Protein AF-0000000077149290 (afdb_homodimer)

Sequence (302 aa):
MENINIRPIKETDIPVIAEFEKEICIISFGDTAVTDLDVHQKKLLKSHKKNPEGMFVLTVHEKVAGWLWMDEKINFLTNEKYINFRSFYIEKNFQGSELSVKLMEFAMEFCKSVQANMVVGKVYIDNISMRALYKKFGFKPTHLTMEYKFDMENINIRPIKETDIPVIAEFEKEICIISFGDTAVTDLDVHQKKLLKSHKKNPEGMFVLTVHEKVAGWLWMDEKINFLTNEKYINFRSFYIEKNFQGSELSVKLMEFAMEFCKSVQANMVVGKVYIDNISMRALYKKFGFKPTHLTMEYKFD

pLDDT: mean 95.41, std 6.35, range [52.38, 98.94]

Organism: Ruminiclostridium cellulolyticum (strain ATCC 35319 / DSM 5812 / JCM 6584 / H10) (NCBI:txid394503)

InterPro domains:
  IPR000182 GNAT domain [PF00583] (41-139)
  IPR000182 GNAT domain [PS51186] (4-151)
  IPR016181 Acyl-CoA N-acyltransferase [SSF55729] (1-149)

Solvent-accessible surface area (backbone atoms only — not comparable to full-atom values): 16462 Å² total; per-residue (Å²): 126,85,55,66,48,76,42,71,64,50,80,87,47,38,70,64,48,20,53,49,51,30,50,53,29,36,71,58,48,49,92,74,33,68,70,58,53,67,61,42,36,52,52,49,51,53,40,53,73,74,59,42,89,36,33,34,30,31,23,50,75,85,34,83,42,30,40,39,33,39,42,82,43,64,40,86,86,80,66,44,38,30,31,39,50,75,46,76,48,58,39,77,94,49,53,95,42,72,53,60,56,52,53,48,52,50,52,53,51,52,41,54,73,72,60,34,46,30,39,40,34,71,43,34,67,82,42,56,68,61,53,49,52,40,45,74,73,61,33,41,78,48,31,32,34,34,37,34,74,56,132,126,85,54,66,48,77,44,72,63,52,79,87,46,38,70,64,47,19,54,51,51,29,52,51,29,37,72,57,47,49,92,73,32,68,68,58,52,67,59,41,36,52,52,50,51,53,40,52,73,74,60,40,89,37,33,34,30,30,22,51,75,85,35,82,42,29,40,36,34,41,44,83,43,66,40,86,87,80,67,45,37,30,33,39,48,74,47,75,48,58,40,75,93,49,52,94,41,72,53,61,56,52,53,50,52,50,50,53,50,52,42,54,74,71,60,35,46,30,38,40,34,70,42,34,65,83,42,55,70,61,53,51,52,39,46,75,74,62,32,40,77,48,32,33,32,34,38,34,74,56,133

Nearest PDB structures (foldseek):
  8a9o-assembly1_A  TM=8.459E-01  e=1.620E-10  Acinetobacter baumannii
  8a9n-assembly1_B  TM=8.331E-01  e=2.227E-10  Acinetobacter baumannii
  8a9o-assembly1_B  TM=8.255E-01  e=5.094E-10  Acinetobacter baumannii
  6bvc-assembly1_A-2  TM=6.890E-01  e=2.043E-08  Serratia marcescens
  4yfj-assembly1_A  TM=6.684E-01  e=1.069E-07  Pseudomonas aeruginosa

Radius of gyration: 21.81 Å; Cα contacts (8 Å, |Δi|>4): 500; chains: 2; bounding box: 44×71×48 Å

Foldseek 3Di:
DWPKDKDFDDLVCLQVVLCQQLVQQCQAPPPVGDNPSVVSSVVVVVCCVPPRLFWMFMDTVNHTFKTWGKDWDADPPVRAIEIEGDDTDGHPVCPPHCVSVVVVVVNVVSCVVVPHPYYDYDDRPPPVSVVVSCVVVPHDDDDDDDDDDDD/DWPKDKDFDDLVCLQVVLCQQLVQQCQAPPPVGDNDSVVSSVVVVVCCVPPRLFWMFMDTVNHTFKTWGKDWDADPPVRAIEIEGDDTDGHPVCPPHCVSVVVVVVNVVSCVVVPHPYYDYDDRPPPVSVVVSCVVVPHDDDDDDDDDDDD

Structure (mmCIF, N/CA/C/O backbone):
data_AF-0000000077149290-model_v1
#
loop_
_entity.id
_entity.type
_entity.pdbx_description
1 polymer 'GCN5-related N-acetyltransferase'
#
loop_
_atom_site.group_PDB
_atom_site.id
_atom_site.type_symbol
_atom_site.label_atom_id
_atom_site.label_alt_id
_atom_site.label_comp_id
_atom_site.label_asym_id
_atom_site.label_entity_id
_atom_site.label_seq_id
_atom_site.pdbx_PDB_ins_code
_atom_site.Cartn_x
_atom_site.Cartn_y
_atom_site.Cartn_z
_atom_site.occupancy
_atom_site.B_iso_or_equiv
_atom_site.auth_seq_id
_atom_site.auth_comp_id
_atom_site.auth_asym_id
_atom_site.auth_atom_id
_atom_site.pdbx_PDB_model_num
ATOM 1 N N . MET A 1 1 ? 5.918 -40.531 -6.871 1 52.38 1 MET A N 1
ATOM 2 C CA . MET A 1 1 ? 6.43 -39.188 -6.633 1 52.38 1 MET A CA 1
ATOM 3 C C . MET A 1 1 ? 5.535 -38.125 -7.297 1 52.38 1 MET A C 1
ATOM 5 O O . MET A 1 1 ? 5.117 -38.312 -8.445 1 52.38 1 MET A O 1
ATOM 9 N N . GLU A 1 2 ? 4.793 -37.312 -6.477 1 69.31 2 GLU A N 1
ATOM 10 C CA . GLU A 1 2 ? 3.801 -36.469 -7.152 1 69.31 2 GLU A CA 1
ATOM 11 C C . GLU A 1 2 ? 4.445 -35.594 -8.227 1 69.31 2 GLU A C 1
ATOM 13 O O . GLU A 1 2 ? 5.598 -35.188 -8.078 1 69.31 2 GLU A O 1
ATOM 18 N N . ASN A 1 3 ? 3.994 -35.781 -9.469 1 89.44 3 ASN A N 1
ATOM 19 C CA . ASN A 1 3 ? 4.477 -35 -10.609 1 89.44 3 ASN A CA 1
ATOM 20 C C . ASN A 1 3 ? 4.203 -33.531 -10.43 1 89.44 3 ASN A C 1
ATOM 22 O O . ASN A 1 3 ? 3.156 -33.031 -10.852 1 89.44 3 ASN A O 1
ATOM 26 N N . ILE A 1 4 ? 5.035 -32.938 -9.586 1 94.44 4 ILE A N 1
ATOM 27 C CA . ILE A 1 4 ? 4.934 -31.516 -9.312 1 94.44 4 ILE A CA 1
ATOM 28 C C . ILE A 1 4 ? 5.875 -30.75 -10.234 1 94.44 4 ILE A C 1
ATOM 30 O O . ILE A 1 4 ? 7.043 -31.125 -10.398 1 94.44 4 ILE A O 1
ATOM 34 N N . ASN A 1 5 ? 5.336 -29.703 -10.938 1 97.12 5 ASN A N 1
ATOM 35 C CA . ASN A 1 5 ? 6.125 -28.875 -11.844 1 97.12 5 ASN A CA 1
ATOM 36 C C . ASN A 1 5 ? 5.754 -27.391 -11.711 1 97.12 5 ASN A C 1
ATOM 38 O O . ASN A 1 5 ? 4.602 -27.062 -11.43 1 97.12 5 ASN A O 1
ATOM 42 N N . ILE A 1 6 ? 6.73 -26.516 -11.805 1 98.56 6 ILE A N 1
ATOM 43 C CA . ILE A 1 6 ? 6.496 -25.094 -11.922 1 98.56 6 ILE A CA 1
ATOM 44 C C . ILE A 1 6 ? 6.895 -24.609 -13.32 1 98.56 6 ILE A C 1
ATOM 46 O O . ILE A 1 6 ? 8 -24.891 -13.781 1 98.56 6 ILE A O 1
ATOM 50 N N . ARG A 1 7 ? 6.02 -23.906 -13.977 1 98.5 7 ARG A N 1
ATOM 51 C CA . ARG A 1 7 ? 6.266 -23.484 -15.352 1 98.5 7 ARG A CA 1
ATOM 52 C C . ARG A 1 7 ? 5.629 -22.141 -15.633 1 98.5 7 ARG A C 1
ATOM 54 O O . ARG A 1 7 ? 4.73 -21.703 -14.906 1 98.5 7 ARG A O 1
ATOM 61 N N . PRO A 1 8 ? 6.047 -21.438 -16.688 1 98.69 8 PRO A N 1
ATOM 62 C CA . PRO A 1 8 ? 5.355 -20.203 -17.109 1 98.69 8 PRO A CA 1
ATOM 63 C C . PRO A 1 8 ? 3.883 -20.453 -17.438 1 98.69 8 PRO A C 1
ATOM 65 O O . PRO A 1 8 ? 3.516 -21.547 -17.875 1 98.69 8 PRO A O 1
ATOM 68 N N . ILE A 1 9 ? 3.154 -19.484 -17.266 1 98.62 9 ILE A N 1
ATOM 69 C CA . ILE A 1 9 ? 1.724 -19.547 -17.547 1 98.62 9 ILE A CA 1
ATOM 70 C C . ILE A 1 9 ? 1.504 -19.734 -19.047 1 98.62 9 ILE A C 1
ATOM 72 O O . ILE A 1 9 ? 2.334 -19.312 -19.859 1 98.62 9 ILE A O 1
ATOM 76 N N . LYS A 1 10 ? 0.396 -20.344 -19.375 1 97.94 10 LYS A N 1
ATOM 77 C CA . LYS A 1 10 ? -0.185 -20.375 -20.703 1 97.94 10 LYS A CA 1
ATOM 78 C C . LYS A 1 10 ? -1.559 -19.703 -20.719 1 97.94 10 LYS A C 1
ATOM 80 O O . LYS A 1 10 ? -2.236 -19.656 -19.688 1 97.94 10 LYS A O 1
ATOM 85 N N . GLU A 1 11 ? -1.927 -19.25 -21.891 1 97.94 11 GLU A N 1
ATOM 86 C CA . GLU A 1 11 ? -3.236 -18.609 -22 1 97.94 11 GLU A CA 1
ATOM 87 C C . GLU A 1 11 ? -4.348 -19.547 -21.547 1 97.94 11 GLU A C 1
ATOM 89 O O . GLU A 1 11 ? -5.344 -19.109 -20.969 1 97.94 11 GLU A O 1
ATOM 94 N N . THR A 1 12 ? -4.121 -20.812 -21.781 1 98.12 12 THR A N 1
ATOM 95 C CA . THR A 1 12 ? -5.133 -21.812 -21.453 1 98.12 12 THR A CA 1
ATOM 96 C C . THR A 1 12 ? -5.27 -21.953 -19.938 1 98.12 12 THR A C 1
ATOM 98 O O . THR A 1 12 ? -6.234 -22.547 -19.453 1 98.12 12 THR A O 1
ATOM 101 N N . ASP A 1 13 ? -4.367 -21.422 -19.156 1 98.62 13 ASP A N 1
ATOM 102 C CA . ASP A 1 13 ? -4.41 -21.5 -17.703 1 98.62 13 ASP A CA 1
ATOM 103 C C . ASP A 1 13 ? -5.297 -20.391 -17.125 1 98.62 13 ASP A C 1
ATOM 105 O O . ASP A 1 13 ? -5.676 -20.438 -15.961 1 98.62 13 ASP A O 1
ATOM 109 N N . ILE A 1 14 ? -5.645 -19.406 -17.875 1 98.62 14 ILE A N 1
ATOM 110 C CA . ILE A 1 14 ? -6.176 -18.141 -17.422 1 98.62 14 ILE A CA 1
ATOM 111 C C . ILE A 1 14 ? -7.52 -18.344 -16.734 1 98.62 14 ILE A C 1
ATOM 113 O O . ILE A 1 14 ? -7.781 -17.781 -15.664 1 98.62 14 ILE A O 1
ATOM 117 N N . PRO A 1 15 ? -8.383 -19.203 -17.266 1 98.38 15 PRO A N 1
ATOM 118 C CA . PRO A 1 15 ? -9.656 -19.391 -16.562 1 98.38 15 PRO A CA 1
ATOM 119 C C . PRO A 1 15 ? -9.484 -19.922 -15.148 1 98.38 15 PRO A C 1
ATOM 121 O O . PRO A 1 15 ? -10.148 -19.453 -14.219 1 98.38 15 PRO A O 1
ATOM 124 N N . VAL A 1 16 ? -8.617 -20.875 -14.93 1 98.44 16 VAL A N 1
ATOM 125 C CA . VAL A 1 16 ? -8.391 -21.438 -13.602 1 98.44 16 VAL A CA 1
ATOM 126 C C . VAL A 1 16 ? -7.707 -20.406 -12.703 1 98.44 16 VAL A C 1
ATOM 128 O O . VAL A 1 16 ? -8.062 -20.281 -11.531 1 98.44 16 VAL A O 1
ATOM 131 N N . ILE A 1 17 ? -6.797 -19.609 -13.242 1 98.75 17 ILE A N 1
ATOM 132 C CA . ILE A 1 17 ? -6.07 -18.609 -12.461 1 98.75 17 ILE A CA 1
ATOM 133 C C . ILE A 1 17 ? -7.023 -17.484 -12.055 1 98.75 17 ILE A C 1
ATOM 135 O O . ILE A 1 17 ? -6.906 -16.938 -10.961 1 98.75 17 ILE A O 1
ATOM 139 N N . ALA A 1 18 ? -7.949 -17.203 -12.906 1 98.69 18 ALA A N 1
ATOM 140 C CA . ALA A 1 18 ? -8.945 -16.188 -12.57 1 98.69 18 ALA A CA 1
ATOM 141 C C . ALA A 1 18 ? -9.734 -16.594 -11.328 1 98.69 18 ALA A C 1
ATOM 143 O O . ALA A 1 18 ? -10.062 -15.734 -10.492 1 98.69 18 ALA A O 1
ATOM 144 N N . GLU A 1 19 ? -10.008 -17.859 -11.227 1 98.38 19 GLU A N 1
ATOM 145 C CA . GLU A 1 19 ? -10.672 -18.344 -10.023 1 98.38 19 GLU A CA 1
ATOM 146 C C . GLU A 1 19 ? -9.781 -18.172 -8.797 1 98.38 19 GLU A C 1
ATOM 148 O O . GLU A 1 19 ? -10.266 -17.812 -7.719 1 98.38 19 GLU A O 1
ATOM 153 N N . PHE A 1 20 ? -8.508 -18.438 -8.969 1 98.25 20 PHE A N 1
ATOM 154 C CA . PHE A 1 20 ? -7.566 -18.219 -7.871 1 98.25 20 PHE A CA 1
ATOM 155 C C . PHE A 1 20 ? -7.543 -16.75 -7.461 1 98.25 20 PHE A C 1
ATOM 157 O O . PHE A 1 20 ? -7.605 -16.438 -6.273 1 98.25 20 PHE A O 1
ATOM 164 N N . GLU A 1 21 ? -7.484 -15.883 -8.461 1 98.31 21 GLU A N 1
ATOM 165 C CA . GLU A 1 21 ? -7.453 -14.445 -8.188 1 98.31 21 GLU A CA 1
ATOM 166 C C . GLU A 1 21 ? -8.719 -13.992 -7.461 1 98.31 21 GLU A C 1
ATOM 168 O O . GLU A 1 21 ? -8.664 -13.148 -6.566 1 98.31 21 GLU A O 1
ATOM 173 N N . LYS A 1 22 ? -9.797 -14.539 -7.875 1 97.69 22 LYS A N 1
ATOM 174 C CA . LYS A 1 22 ? -11.055 -14.242 -7.188 1 97.69 22 LYS A CA 1
ATOM 175 C C . LYS A 1 22 ? -10.977 -14.633 -5.715 1 97.69 22 LYS A C 1
ATOM 177 O O . LYS A 1 22 ? -11.375 -13.859 -4.84 1 97.69 22 LYS A O 1
ATOM 182 N N . GLU A 1 23 ? -10.461 -15.781 -5.422 1 96.94 23 GLU A N 1
ATOM 183 C CA . GLU A 1 23 ? -10.336 -16.234 -4.043 1 96.94 23 GLU A CA 1
ATOM 184 C C . GLU A 1 23 ? -9.367 -15.359 -3.256 1 96.94 23 GLU A C 1
ATOM 186 O O . GLU A 1 23 ? -9.625 -15.031 -2.098 1 96.94 23 GLU A O 1
ATOM 191 N N . ILE A 1 24 ? -8.242 -15.031 -3.91 1 97.38 24 ILE A N 1
ATOM 192 C CA . ILE A 1 24 ? -7.285 -14.125 -3.279 1 97.38 24 ILE A CA 1
ATOM 193 C C . ILE A 1 24 ? -7.977 -12.812 -2.916 1 97.38 24 ILE A C 1
ATOM 195 O O . ILE A 1 24 ? -7.805 -12.297 -1.81 1 97.38 24 ILE A O 1
ATOM 199 N N . CYS A 1 25 ? -8.773 -12.312 -3.795 1 96.5 25 CYS A N 1
ATOM 200 C CA . CYS A 1 25 ? -9.484 -11.055 -3.588 1 96.5 25 CYS A CA 1
ATOM 201 C C . CYS A 1 25 ? -10.469 -11.172 -2.428 1 96.5 25 CYS A C 1
ATOM 203 O O . CYS A 1 25 ? -10.578 -10.258 -1.605 1 96.5 25 CYS A O 1
ATOM 205 N N . ILE A 1 26 ? -11.133 -12.273 -2.371 1 95.69 26 ILE A N 1
ATOM 206 C CA . ILE A 1 26 ? -12.109 -12.5 -1.304 1 95.69 26 ILE A CA 1
ATOM 207 C C . ILE A 1 26 ? -11.391 -12.531 0.045 1 95.69 26 ILE A C 1
ATOM 209 O O . ILE A 1 26 ? -11.836 -11.914 1.01 1 95.69 26 ILE A O 1
ATOM 213 N N . ILE A 1 27 ? -10.281 -13.219 0.042 1 94.69 27 ILE A N 1
ATOM 214 C CA . ILE A 1 27 ? -9.508 -13.312 1.274 1 94.69 27 ILE A CA 1
ATOM 215 C C . ILE A 1 27 ? -9.016 -11.922 1.682 1 94.69 27 ILE A C 1
ATOM 217 O O . ILE A 1 27 ? -9.086 -11.555 2.855 1 94.69 27 ILE A O 1
ATOM 221 N N . SER A 1 28 ? -8.594 -11.102 0.762 1 94.62 28 SER A N 1
ATOM 222 C CA . SER A 1 28 ? -7.906 -9.844 1.012 1 94.62 28 SER A CA 1
ATOM 223 C C . SER A 1 28 ? -8.898 -8.727 1.329 1 94.62 28 SER A C 1
ATOM 225 O O . SER A 1 28 ? -8.609 -7.844 2.139 1 94.62 28 SER A O 1
ATOM 227 N N . PHE A 1 29 ? -10.164 -8.758 0.744 1 91.69 29 PHE A N 1
ATOM 228 C CA . PHE A 1 29 ? -10.969 -7.539 0.759 1 91.69 29 PHE A CA 1
ATOM 229 C C . PHE A 1 29 ? -12.391 -7.84 1.226 1 91.69 29 PHE A C 1
ATOM 231 O O . PHE A 1 29 ? -13.211 -6.93 1.358 1 91.69 29 PHE A O 1
ATOM 238 N N . GLY A 1 30 ? -12.664 -9.148 1.396 1 91 30 GLY A N 1
ATOM 239 C CA . GLY A 1 30 ? -13.961 -9.531 1.94 1 91 30 GLY A CA 1
ATOM 240 C C . GLY A 1 30 ? -15.125 -9.07 1.091 1 91 30 GLY A C 1
ATOM 241 O O . GLY A 1 30 ? -15.188 -9.367 -0.104 1 91 30 GLY A O 1
ATOM 242 N N . ASP A 1 31 ? -15.977 -8.172 1.647 1 84.69 31 ASP A N 1
ATOM 243 C CA . ASP A 1 31 ? -17.234 -7.781 1.021 1 84.69 31 ASP A CA 1
ATOM 244 C C . ASP A 1 31 ? -17 -6.852 -0.165 1 84.69 31 ASP A C 1
ATOM 246 O O . ASP A 1 31 ? -17.859 -6.707 -1.033 1 84.69 31 ASP A O 1
ATOM 250 N N . THR A 1 32 ? -15.859 -6.242 -0.222 1 85.19 32 THR A N 1
ATOM 251 C CA . THR A 1 32 ? -15.578 -5.305 -1.306 1 85.19 32 THR A CA 1
ATOM 252 C C . THR A 1 32 ? -14.766 -5.98 -2.406 1 85.19 32 THR A C 1
ATOM 254 O O . THR A 1 32 ? -14.289 -5.316 -3.33 1 85.19 32 THR A O 1
ATOM 257 N N . ALA A 1 33 ? -14.625 -7.305 -2.295 1 91.62 33 ALA A N 1
ATOM 258 C CA . ALA A 1 33 ? -13.82 -8.055 -3.256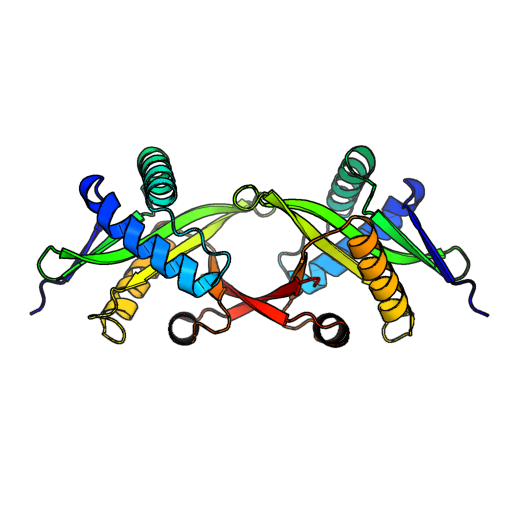 1 91.62 33 ALA A CA 1
ATOM 259 C C . ALA A 1 33 ? -14.445 -8 -4.648 1 91.62 33 ALA A C 1
ATOM 261 O O . ALA A 1 33 ? -15.664 -8.102 -4.797 1 91.62 33 ALA A O 1
ATOM 262 N N . VAL A 1 34 ? -13.57 -7.801 -5.641 1 90.88 34 VAL A N 1
ATOM 263 C CA . VAL A 1 34 ? -13.977 -8.008 -7.027 1 90.88 34 VAL A CA 1
ATOM 264 C C . VAL A 1 34 ? -14.109 -9.5 -7.309 1 90.88 34 VAL A C 1
ATOM 266 O O . VAL A 1 34 ? -13.109 -10.227 -7.328 1 90.88 34 VAL A O 1
ATOM 269 N N . THR A 1 35 ? -15.375 -9.961 -7.574 1 93.69 35 THR A N 1
ATOM 270 C CA . THR A 1 35 ? -15.57 -11.398 -7.734 1 93.69 35 THR A CA 1
ATOM 271 C C . THR A 1 35 ? -15.977 -11.734 -9.164 1 93.69 35 THR A C 1
ATOM 273 O O . THR A 1 35 ? -16.141 -12.906 -9.516 1 93.69 35 THR A O 1
ATOM 276 N N . ASP A 1 36 ? -16.062 -10.68 -9.992 1 95 36 ASP A N 1
ATOM 277 C CA . ASP A 1 36 ? -16.391 -10.891 -11.398 1 95 36 ASP A CA 1
ATOM 278 C C . ASP A 1 36 ? -15.227 -11.547 -12.141 1 95 36 ASP A C 1
ATOM 280 O O . ASP A 1 36 ? -14.18 -10.922 -12.336 1 95 36 ASP A O 1
ATOM 284 N N . LEU A 1 37 ? -15.406 -12.75 -12.633 1 97.12 37 LEU A N 1
ATOM 285 C CA . LEU A 1 37 ? -14.344 -13.516 -13.266 1 97.12 37 LEU A CA 1
ATOM 286 C C . LEU A 1 37 ? -13.883 -12.852 -14.555 1 97.12 37 LEU A C 1
ATOM 288 O O . LEU A 1 37 ? -12.703 -12.93 -14.914 1 97.12 37 LEU A O 1
ATOM 292 N N . ASP A 1 38 ? -14.781 -12.117 -15.234 1 96.69 38 ASP A N 1
ATOM 293 C CA . ASP A 1 38 ? -14.414 -11.438 -16.469 1 96.69 38 ASP A CA 1
ATOM 294 C C . ASP A 1 38 ? -13.375 -10.344 -16.219 1 96.69 38 ASP A C 1
ATOM 296 O O . ASP A 1 38 ? -12.453 -10.156 -17.016 1 96.69 38 ASP A O 1
ATOM 300 N N . VAL A 1 39 ? -13.523 -9.727 -15.133 1 95.38 39 VAL A N 1
ATOM 301 C CA . VAL A 1 39 ? -12.578 -8.68 -14.766 1 95.38 39 VAL A CA 1
ATOM 302 C C . VAL A 1 39 ? -11.195 -9.289 -14.539 1 95.38 39 VAL A C 1
ATOM 304 O O . VAL A 1 39 ? -10.195 -8.781 -15.047 1 95.38 39 VAL A O 1
ATOM 307 N N . HIS A 1 40 ? -11.172 -10.367 -13.828 1 97.62 40 HIS A N 1
ATOM 308 C CA . HIS A 1 40 ? -9.906 -11.023 -13.539 1 97.62 40 HIS A CA 1
ATOM 309 C C . HIS A 1 40 ? -9.281 -11.594 -14.805 1 97.62 40 HIS A C 1
ATOM 311 O O . HIS A 1 40 ? -8.07 -11.477 -15.016 1 97.62 40 HIS A O 1
ATOM 317 N N . GLN A 1 41 ? -10.047 -12.18 -15.617 1 98.38 41 GLN A N 1
ATOM 318 C CA . GLN A 1 41 ? -9.531 -12.766 -16.844 1 98.38 41 GLN A CA 1
ATOM 319 C C . GLN A 1 41 ? -8.938 -11.695 -17.766 1 98.38 41 GLN A C 1
ATOM 321 O O . GLN A 1 41 ? -7.867 -11.883 -18.344 1 98.38 41 GLN A O 1
ATOM 326 N N . LYS A 1 42 ? -9.688 -10.609 -17.922 1 97.56 42 LYS A N 1
ATOM 327 C CA . LYS A 1 42 ? -9.203 -9.516 -18.766 1 97.56 42 LYS A CA 1
ATOM 328 C C . LYS A 1 42 ? -7.879 -8.961 -18.234 1 97.56 42 LYS A C 1
ATOM 330 O O . LYS A 1 42 ? -6.953 -8.711 -19.016 1 97.56 42 LYS A O 1
ATOM 335 N N . LYS A 1 43 ? -7.828 -8.797 -16.953 1 97.31 43 LYS A N 1
ATOM 336 C CA . LYS A 1 43 ? -6.605 -8.305 -16.328 1 97.31 43 LYS A CA 1
ATOM 337 C C . LYS A 1 43 ? -5.445 -9.266 -16.562 1 97.31 43 LYS A C 1
ATOM 339 O O . LYS A 1 43 ? -4.34 -8.844 -16.906 1 97.31 43 LYS A O 1
ATOM 344 N N . LEU A 1 44 ? -5.668 -10.555 -16.344 1 98.56 44 LEU A N 1
ATOM 345 C CA . LEU A 1 44 ? -4.648 -11.586 -16.531 1 98.56 44 LEU A CA 1
ATOM 346 C C . LEU A 1 44 ? -4.191 -11.641 -17.984 1 98.56 44 LEU A C 1
ATOM 348 O O . LEU A 1 44 ? -2.994 -11.75 -18.266 1 98.56 44 LEU A O 1
ATOM 352 N N . LEU A 1 45 ? -5.133 -11.586 -18.859 1 98.25 45 LEU A N 1
ATOM 353 C CA . LEU A 1 45 ? -4.801 -11.633 -20.281 1 98.25 45 LEU A CA 1
ATOM 354 C C . LEU A 1 45 ? -3.941 -10.445 -20.688 1 98.25 45 LEU A C 1
ATOM 356 O O . LEU A 1 45 ? -2.947 -10.602 -21.406 1 98.25 45 LEU A O 1
ATOM 360 N N . LYS A 1 46 ? -4.312 -9.289 -20.266 1 98 46 LYS A N 1
ATOM 361 C CA . LYS A 1 46 ? -3.555 -8.078 -20.562 1 98 46 LYS A CA 1
ATOM 362 C C . LYS A 1 46 ? -2.121 -8.188 -20.047 1 98 46 LYS A C 1
ATOM 364 O O . LYS A 1 46 ? -1.171 -7.895 -20.781 1 98 46 LYS A O 1
ATOM 369 N N . SER A 1 47 ? -1.974 -8.648 -18.844 1 97.94 47 SER A N 1
ATOM 370 C CA . SER A 1 47 ? -0.65 -8.773 -18.234 1 97.94 47 SER A CA 1
ATOM 371 C C . SER A 1 47 ? 0.168 -9.859 -18.922 1 97.94 47 SER A C 1
ATOM 373 O O . SER A 1 47 ? 1.375 -9.711 -19.109 1 97.94 47 SER A O 1
ATOM 375 N N . HIS A 1 48 ? -0.494 -10.977 -19.188 1 98.19 48 HIS A N 1
ATOM 376 C CA . HIS A 1 48 ? 0.18 -12.086 -19.875 1 98.19 48 HIS A CA 1
ATOM 377 C C . HIS A 1 48 ? 0.764 -11.633 -21.203 1 98.19 48 HIS A C 1
ATOM 379 O O . HIS A 1 48 ? 1.853 -12.07 -21.594 1 98.19 48 HIS A O 1
ATOM 385 N N . LYS A 1 49 ? 0.127 -10.758 -21.906 1 97.12 49 LYS A N 1
ATOM 386 C CA . LYS A 1 49 ? 0.567 -10.25 -23.203 1 97.12 49 LYS A CA 1
ATOM 387 C C . LYS A 1 49 ? 1.685 -9.227 -23.047 1 97.12 49 LYS A C 1
ATOM 389 O O . LYS A 1 49 ? 2.629 -9.195 -23.844 1 97.12 49 LYS A O 1
ATOM 394 N N . LYS A 1 50 ? 1.655 -8.484 -22.016 1 96.44 50 LYS A N 1
ATOM 395 C CA . LYS A 1 50 ? 2.561 -7.348 -21.875 1 96.44 50 LYS A CA 1
ATOM 396 C C . LYS A 1 50 ? 3.828 -7.746 -21.125 1 96.44 50 LYS A C 1
ATOM 398 O O . LYS A 1 50 ? 4.934 -7.355 -21.516 1 96.44 50 LYS A O 1
ATOM 403 N N . ASN A 1 51 ? 3.689 -8.484 -20.062 1 95.69 51 ASN A N 1
ATOM 404 C CA . ASN A 1 51 ? 4.797 -8.789 -19.156 1 95.69 51 ASN A CA 1
ATOM 405 C C . ASN A 1 51 ? 4.609 -10.141 -18.484 1 95.69 51 ASN A C 1
ATOM 407 O O . ASN A 1 51 ? 4.359 -10.211 -17.281 1 95.69 51 ASN A O 1
ATOM 411 N N . PRO A 1 52 ? 4.809 -11.211 -19.234 1 96.94 52 PRO A N 1
ATOM 412 C CA . PRO A 1 52 ? 4.535 -12.547 -18.703 1 96.94 52 PRO A CA 1
ATOM 413 C C . PRO A 1 52 ? 5.672 -13.078 -17.844 1 96.94 52 PRO A C 1
ATOM 415 O O . PRO A 1 52 ? 5.516 -14.109 -17.172 1 96.94 52 PRO A O 1
ATOM 418 N N . GLU A 1 53 ? 6.84 -12.469 -17.812 1 96.81 53 GLU A N 1
ATOM 419 C CA . GLU A 1 53 ? 8.078 -13.016 -17.281 1 96.81 53 GLU A CA 1
ATOM 420 C C . GLU A 1 53 ? 7.918 -13.422 -15.812 1 96.81 53 GLU A C 1
ATOM 422 O O . GLU A 1 53 ? 8.562 -14.367 -15.344 1 96.81 53 GLU A O 1
ATOM 427 N N . GLY A 1 54 ? 7.082 -12.883 -15.023 1 98.38 54 GLY A N 1
ATOM 428 C CA . GLY A 1 54 ? 6.922 -13.18 -13.609 1 98.38 54 GLY A CA 1
ATOM 429 C C . GLY A 1 54 ? 5.656 -13.961 -13.297 1 98.38 54 GLY A C 1
ATOM 430 O O . GLY A 1 54 ? 5.238 -14.039 -12.141 1 98.38 54 GLY A O 1
ATOM 431 N N . MET A 1 55 ? 5.086 -14.586 -14.367 1 98.88 55 MET A N 1
ATOM 432 C CA . MET A 1 55 ? 3.83 -15.32 -14.203 1 98.88 55 MET A CA 1
ATOM 433 C C . MET A 1 55 ? 4.051 -16.812 -14.344 1 98.88 55 MET A C 1
ATOM 435 O O . MET A 1 55 ? 4.371 -17.312 -15.43 1 98.88 55 MET A O 1
ATOM 439 N N . PHE A 1 56 ? 3.818 -17.547 -13.195 1 98.94 56 PHE A N 1
ATOM 440 C CA . PHE A 1 56 ? 4.082 -18.984 -13.18 1 98.94 56 PHE A CA 1
ATOM 441 C C . PHE A 1 56 ? 2.92 -19.734 -12.547 1 98.94 56 PHE A C 1
ATOM 443 O O . PHE A 1 56 ? 2.195 -19.188 -11.719 1 98.94 56 PHE A O 1
ATOM 450 N N . VAL A 1 57 ? 2.783 -20.984 -12.945 1 98.81 57 VAL A N 1
ATOM 451 C CA . VAL A 1 57 ? 1.854 -21.875 -12.266 1 98.81 57 VAL A CA 1
ATOM 452 C C . VAL A 1 57 ? 2.609 -23.094 -11.734 1 98.81 57 VAL A C 1
ATOM 454 O O . VAL A 1 57 ? 3.633 -23.484 -12.289 1 98.81 57 VAL A O 1
ATOM 457 N N . LEU A 1 58 ? 2.164 -23.562 -10.617 1 98.56 58 LEU A N 1
ATOM 458 C CA . LEU A 1 58 ? 2.545 -24.875 -10.109 1 98.56 58 LEU A CA 1
ATOM 459 C C . LEU A 1 58 ? 1.495 -25.922 -10.477 1 98.56 58 LEU A C 1
ATOM 461 O O . LEU A 1 58 ? 0.3 -25.719 -10.25 1 98.56 58 LEU A O 1
ATOM 465 N N . THR A 1 59 ? 1.941 -27.062 -11.086 1 97.56 59 THR A N 1
ATOM 466 C CA . THR A 1 59 ? 1.007 -28.109 -11.484 1 97.56 59 THR A CA 1
ATOM 467 C C . THR A 1 59 ? 1.266 -29.391 -10.703 1 97.56 59 THR A C 1
ATOM 469 O O . THR A 1 59 ? 2.408 -29.703 -10.344 1 97.56 59 THR A O 1
ATOM 472 N N . VAL A 1 60 ? 0.192 -30.047 -10.367 1 95.5 60 VAL A N 1
ATOM 473 C CA . VAL A 1 60 ? 0.201 -31.406 -9.812 1 95.5 60 VAL A CA 1
ATOM 474 C C . VAL A 1 60 ? -0.526 -32.344 -10.766 1 95.5 60 VAL A C 1
ATOM 476 O O . VAL A 1 60 ? -1.706 -32.156 -11.07 1 95.5 60 VAL A O 1
ATOM 479 N N . HIS A 1 61 ? 0.172 -33.344 -11.219 1 94 61 HIS A N 1
ATOM 480 C CA . HIS A 1 61 ? -0.381 -34.25 -12.211 1 94 61 HIS A CA 1
ATOM 481 C C . HIS A 1 61 ? -0.984 -33.5 -13.383 1 94 61 HIS A C 1
ATOM 483 O O . HIS A 1 61 ? -2.123 -33.75 -13.781 1 94 61 HIS A O 1
ATOM 489 N N . GLU A 1 62 ? -0.294 -32.406 -13.805 1 94.12 62 GLU A N 1
ATOM 490 C CA . GLU A 1 62 ? -0.559 -31.625 -15.008 1 94.12 62 GLU A CA 1
ATOM 491 C C . GLU A 1 62 ? -1.758 -30.703 -14.805 1 94.12 62 GLU A C 1
ATOM 493 O O . GLU A 1 62 ? -2.193 -30.031 -15.75 1 94.12 62 GLU A O 1
ATOM 498 N N . LYS A 1 63 ? -2.201 -30.688 -13.609 1 95.56 63 LYS A N 1
ATOM 499 C CA . LYS A 1 63 ? -3.287 -29.766 -13.289 1 95.56 63 LYS A CA 1
ATOM 500 C C . LYS A 1 63 ? -2.777 -28.562 -12.5 1 95.56 63 LYS A C 1
ATOM 502 O O . LYS A 1 63 ? -1.979 -28.719 -11.57 1 95.56 63 LYS A O 1
ATOM 507 N N . VAL A 1 64 ? -3.275 -27.438 -12.883 1 97.81 64 VAL A N 1
ATOM 508 C CA . VAL A 1 64 ? -2.857 -26.219 -12.195 1 97.81 64 VAL A CA 1
ATOM 509 C C . VAL A 1 64 ? -3.352 -26.25 -10.75 1 97.81 64 VAL A C 1
ATOM 511 O O . VAL A 1 64 ? -4.547 -26.422 -10.5 1 97.81 64 VAL A O 1
ATOM 514 N N . ALA A 1 65 ? -2.355 -26.094 -9.82 1 97.12 65 ALA A N 1
ATOM 515 C CA . ALA A 1 65 ? -2.682 -26.156 -8.398 1 97.12 65 ALA A CA 1
ATOM 516 C C . ALA A 1 65 ? -2.09 -24.969 -7.645 1 97.12 65 ALA A C 1
ATOM 518 O O . ALA A 1 65 ? -2.344 -24.797 -6.449 1 97.12 65 ALA A O 1
ATOM 519 N N . GLY A 1 66 ? -1.33 -24.141 -8.289 1 98.31 66 GLY A N 1
ATOM 520 C CA . GLY A 1 66 ? -0.724 -22.953 -7.684 1 98.31 66 GLY A CA 1
ATOM 521 C C . GLY A 1 66 ? -0.493 -21.828 -8.672 1 98.31 66 GLY A C 1
ATOM 522 O O . GLY A 1 66 ? -0.458 -22.062 -9.883 1 98.31 66 GLY A O 1
ATOM 523 N N . TRP A 1 67 ? -0.305 -20.688 -8.156 1 98.81 67 TRP A N 1
ATOM 524 C CA . TRP A 1 67 ? -0.237 -19.453 -8.945 1 98.81 67 TRP A CA 1
ATOM 525 C C . TRP A 1 67 ? 0.739 -18.469 -8.32 1 98.81 67 TRP A C 1
ATOM 527 O O . TRP A 1 67 ? 0.735 -18.266 -7.105 1 98.81 67 TRP A O 1
ATOM 537 N N . LEU A 1 68 ? 1.635 -17.922 -9.102 1 98.88 68 LEU A N 1
ATOM 538 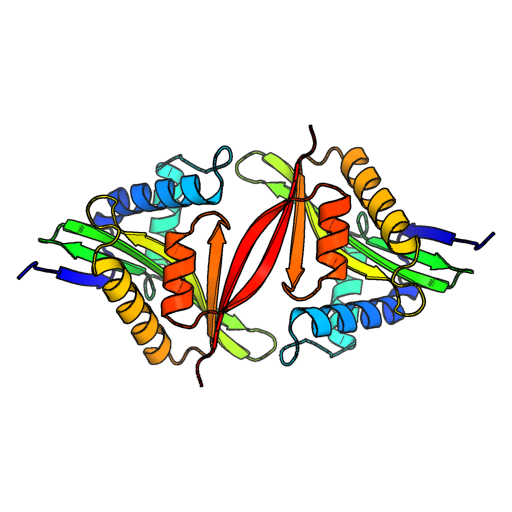C CA . LEU A 1 68 ? 2.646 -16.953 -8.703 1 98.88 68 LEU A CA 1
ATOM 539 C C . LEU A 1 68 ? 2.734 -15.812 -9.719 1 98.88 68 LEU A C 1
ATOM 541 O O . LEU A 1 68 ? 3 -16.047 -10.898 1 98.88 68 LEU A O 1
ATOM 545 N N . TRP A 1 69 ? 2.486 -14.625 -9.266 1 98.94 69 TRP A N 1
ATOM 546 C CA . TRP A 1 69 ? 2.543 -13.438 -10.109 1 98.94 69 TRP A CA 1
ATOM 547 C C . TRP A 1 69 ? 3.457 -12.383 -9.508 1 98.94 69 TRP A C 1
ATOM 549 O O . TRP A 1 69 ? 3.195 -11.875 -8.414 1 98.94 69 TRP A O 1
ATOM 559 N N . MET A 1 70 ? 4.566 -12.047 -10.219 1 98.75 70 MET A N 1
ATOM 560 C CA . MET A 1 70 ? 5.574 -11.086 -9.781 1 98.75 70 MET A CA 1
ATOM 561 C C . MET A 1 70 ? 5.82 -10.031 -10.859 1 98.75 70 MET A C 1
ATOM 563 O O . MET A 1 70 ? 5.848 -10.344 -12.047 1 98.75 70 MET A O 1
ATOM 567 N N . ASP A 1 71 ? 5.977 -8.82 -10.445 1 98 71 ASP A N 1
ATOM 568 C CA . ASP A 1 71 ? 6.324 -7.727 -11.352 1 98 71 ASP A CA 1
ATOM 569 C C . ASP A 1 71 ? 7.699 -7.148 -11.016 1 98 71 ASP A C 1
ATOM 571 O O . ASP A 1 71 ? 7.961 -6.789 -9.867 1 98 71 ASP A O 1
ATOM 575 N N . GLU A 1 72 ? 8.508 -7.105 -12.016 1 97.38 72 GLU A N 1
ATOM 576 C CA . GLU A 1 72 ? 9.789 -6.418 -11.859 1 97.38 72 GLU A CA 1
ATOM 577 C C . GLU A 1 72 ? 9.617 -4.906 -11.969 1 97.38 72 GLU A C 1
ATOM 579 O O . GLU A 1 72 ? 8.992 -4.414 -12.914 1 97.38 72 GLU A O 1
ATOM 584 N N . LYS A 1 73 ? 10.18 -4.262 -11.023 1 97.06 73 LYS A N 1
ATOM 585 C CA . LYS A 1 73 ? 10.094 -2.805 -10.992 1 97.06 73 LYS A CA 1
ATOM 586 C C . LYS A 1 73 ? 11.461 -2.18 -10.719 1 97.06 73 LYS A C 1
ATOM 588 O O . LYS A 1 73 ? 12.391 -2.867 -10.297 1 97.06 73 LYS A O 1
ATOM 593 N N . ILE A 1 74 ? 11.547 -0.914 -11.086 1 95.5 74 ILE A N 1
ATOM 594 C CA . ILE A 1 74 ? 12.734 -0.123 -10.781 1 95.5 74 ILE A CA 1
ATOM 595 C C . ILE A 1 74 ? 12.352 1.073 -9.914 1 95.5 74 ILE A C 1
ATOM 597 O O . ILE A 1 74 ? 11.422 1.816 -10.242 1 95.5 74 ILE A O 1
ATOM 601 N N . ASN A 1 75 ? 13.016 1.16 -8.789 1 90.75 75 ASN A N 1
ATOM 602 C CA . ASN A 1 75 ? 12.828 2.361 -7.98 1 90.75 75 ASN A CA 1
ATOM 603 C C . ASN A 1 75 ? 13.398 3.596 -8.672 1 90.75 75 ASN A C 1
ATOM 605 O O . ASN A 1 75 ? 14.609 3.689 -8.891 1 90.75 75 ASN A O 1
ATOM 609 N N . PHE A 1 76 ? 12.578 4.527 -8.93 1 85.75 76 PHE A N 1
ATOM 610 C CA . PHE A 1 76 ? 12.977 5.652 -9.766 1 85.75 76 PHE A CA 1
ATOM 611 C C . PHE A 1 76 ? 13.969 6.551 -9.023 1 85.75 76 PHE A C 1
ATOM 613 O O . PHE A 1 76 ? 14.719 7.297 -9.648 1 85.75 76 PHE A O 1
ATOM 620 N N . LEU A 1 77 ? 14.039 6.512 -7.715 1 79.38 77 LEU A N 1
ATOM 621 C CA . LEU A 1 77 ? 14.922 7.367 -6.926 1 79.38 77 LEU A CA 1
ATOM 622 C C . LEU A 1 77 ? 16.297 6.723 -6.762 1 79.38 77 LEU A C 1
ATOM 624 O O . LEU A 1 77 ? 17.312 7.395 -6.891 1 79.38 77 LEU A O 1
ATOM 628 N N . THR A 1 78 ? 16.297 5.41 -6.488 1 85.12 78 THR A N 1
ATOM 629 C CA . THR A 1 78 ? 17.562 4.742 -6.172 1 85.12 78 THR A CA 1
ATOM 630 C C . THR A 1 78 ? 18.078 3.971 -7.379 1 85.12 78 THR A C 1
ATOM 632 O O . THR A 1 78 ? 19.234 3.537 -7.395 1 85.12 78 THR A O 1
ATOM 635 N N . ASN A 1 79 ? 17.172 3.781 -8.359 1 91.44 79 ASN A N 1
ATOM 636 C CA . ASN A 1 79 ? 17.469 2.998 -9.555 1 91.44 79 ASN A CA 1
ATOM 637 C C . ASN A 1 79 ? 17.656 1.52 -9.227 1 91.44 79 ASN A C 1
ATOM 639 O O . ASN A 1 79 ? 18.219 0.769 -10.016 1 91.44 79 ASN A O 1
ATOM 643 N N . GLU A 1 80 ? 17.203 1.037 -8.102 1 93.25 80 GLU A N 1
ATOM 644 C CA . GLU A 1 80 ? 17.297 -0.362 -7.695 1 93.25 80 GLU A CA 1
ATOM 645 C C . GLU A 1 80 ? 16.109 -1.166 -8.234 1 93.25 80 GLU A C 1
ATOM 647 O O . GLU A 1 80 ? 14.992 -0.662 -8.297 1 93.25 80 GLU A O 1
ATOM 652 N N . LYS A 1 81 ? 16.438 -2.377 -8.555 1 97.12 81 LYS A N 1
ATOM 653 C CA . LYS A 1 81 ? 15.414 -3.307 -9.008 1 97.12 81 LYS A CA 1
ATOM 654 C C . LYS A 1 81 ? 14.703 -3.967 -7.828 1 97.12 81 LYS A C 1
ATOM 656 O O . LYS A 1 81 ? 15.352 -4.418 -6.883 1 97.1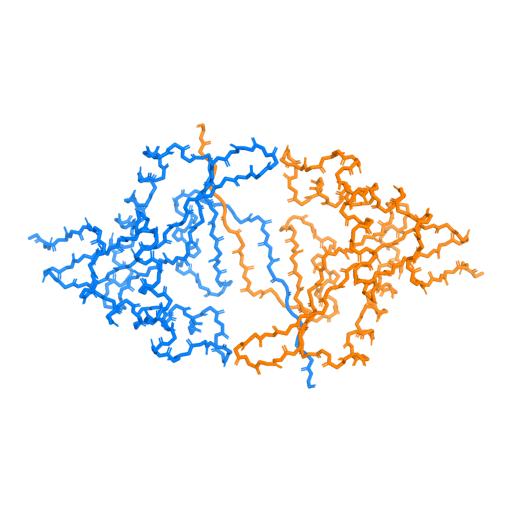2 81 LYS A O 1
ATOM 661 N N . TYR A 1 82 ? 13.398 -3.918 -7.84 1 97.56 82 TYR A N 1
ATOM 662 C CA . TYR A 1 82 ? 12.672 -4.699 -6.844 1 97.56 82 TYR A CA 1
ATOM 663 C C . TYR A 1 82 ? 11.523 -5.469 -7.492 1 97.56 82 TYR A C 1
ATOM 665 O O . TYR A 1 82 ? 11.109 -5.156 -8.609 1 97.56 82 TYR A O 1
ATOM 673 N N . ILE A 1 83 ? 11.156 -6.535 -6.84 1 98.62 83 ILE A N 1
ATOM 674 C CA . ILE A 1 83 ? 10.055 -7.363 -7.32 1 98.62 83 ILE A CA 1
ATOM 675 C C . ILE A 1 83 ? 8.812 -7.113 -6.465 1 98.62 83 ILE A C 1
ATOM 677 O O . ILE A 1 83 ? 8.883 -7.156 -5.234 1 98.62 83 ILE A O 1
ATOM 681 N N . ASN A 1 84 ? 7.773 -6.758 -7.102 1 98.56 84 ASN A N 1
ATOM 682 C CA . ASN A 1 84 ? 6.457 -6.707 -6.473 1 98.56 84 ASN A CA 1
ATOM 683 C C . ASN A 1 84 ? 5.762 -8.062 -6.523 1 98.56 84 ASN A C 1
ATOM 685 O O . ASN A 1 84 ? 5.438 -8.562 -7.602 1 98.56 84 ASN A O 1
ATOM 689 N N . PHE A 1 85 ? 5.586 -8.695 -5.387 1 98.62 85 PHE A N 1
ATOM 690 C CA . PHE A 1 85 ? 4.797 -9.914 -5.273 1 98.62 85 PHE A CA 1
ATOM 691 C C . PHE A 1 85 ? 3.309 -9.609 -5.391 1 98.62 85 PHE A C 1
ATOM 693 O O . PHE A 1 85 ? 2.676 -9.195 -4.414 1 98.62 85 PHE A O 1
ATOM 700 N N . ARG A 1 86 ? 2.725 -9.859 -6.535 1 98.25 86 ARG A N 1
ATOM 701 C CA . ARG A 1 86 ? 1.346 -9.492 -6.832 1 98.25 86 ARG A CA 1
ATOM 702 C C . ARG A 1 86 ? 0.371 -10.547 -6.324 1 98.25 86 ARG A C 1
ATOM 704 O O . ARG A 1 86 ? -0.665 -10.219 -5.746 1 98.25 86 ARG A O 1
ATOM 711 N N . SER A 1 87 ? 0.676 -11.797 -6.594 1 98.56 87 SER A N 1
ATOM 712 C CA . SER A 1 87 ? -0.217 -12.883 -6.199 1 98.56 87 SER A CA 1
ATOM 713 C C . SER A 1 87 ? 0.567 -14.141 -5.84 1 98.56 87 SER A C 1
ATOM 715 O O . SER A 1 87 ? 1.618 -14.406 -6.422 1 98.56 87 SER A O 1
ATOM 717 N N . PHE A 1 88 ? 0.105 -14.883 -4.949 1 98.25 88 PHE A N 1
ATOM 718 C CA . PHE A 1 88 ? 0.583 -16.188 -4.492 1 98.25 88 PHE A CA 1
ATOM 719 C C . PHE A 1 88 ? -0.572 -17.047 -3.986 1 98.25 88 PHE A C 1
ATOM 721 O O . PHE A 1 88 ? -1.298 -16.641 -3.074 1 98.25 88 PHE A O 1
ATOM 728 N N . TYR A 1 89 ? -0.681 -18.156 -4.594 1 97.94 89 TYR A N 1
ATOM 729 C CA . TYR A 1 89 ? -1.853 -18.953 -4.234 1 97.94 89 TYR A CA 1
ATOM 730 C C . TYR A 1 89 ? -1.578 -20.438 -4.414 1 97.94 89 TYR A C 1
ATOM 732 O O . TYR A 1 89 ? -0.936 -20.844 -5.383 1 97.94 89 TYR A O 1
ATOM 740 N N . ILE A 1 90 ? -2.031 -21.234 -3.5 1 97.44 90 ILE A N 1
ATOM 741 C CA . ILE A 1 90 ? -2.098 -22.688 -3.594 1 97.44 90 ILE A CA 1
ATOM 742 C C . ILE A 1 90 ? -3.541 -23.141 -3.418 1 97.44 90 ILE A C 1
ATOM 744 O O . ILE A 1 90 ? -4.234 -22.703 -2.498 1 97.44 90 ILE A O 1
ATOM 748 N N . GLU A 1 91 ? -3.941 -24 -4.242 1 95.06 91 GLU A N 1
ATOM 749 C CA . GLU A 1 91 ? -5.293 -24.531 -4.164 1 95.06 91 GLU A CA 1
ATOM 750 C C . GLU A 1 91 ? -5.551 -25.172 -2.801 1 95.06 91 GLU A C 1
ATOM 752 O O . GLU A 1 91 ? -4.672 -25.828 -2.238 1 95.06 91 GLU A O 1
ATOM 757 N N . LYS A 1 92 ? -6.785 -25.047 -2.336 1 90.75 92 LYS A N 1
ATOM 758 C CA . LYS A 1 92 ? -7.188 -25.406 -0.977 1 90.75 92 LYS A CA 1
ATOM 759 C C . LYS A 1 92 ? -6.812 -26.844 -0.649 1 90.75 92 LYS A C 1
ATOM 761 O O . LYS A 1 92 ? -6.305 -27.125 0.436 1 90.75 92 LYS A O 1
ATOM 766 N N . ASN A 1 93 ? -6.957 -27.734 -1.6 1 86.81 93 ASN A N 1
ATOM 767 C CA . ASN A 1 93 ? -6.699 -29.141 -1.361 1 86.81 93 ASN A CA 1
ATOM 768 C C . ASN A 1 93 ? -5.211 -29.422 -1.173 1 86.81 93 ASN A C 1
ATOM 770 O O . ASN A 1 93 ? -4.828 -30.5 -0.699 1 86.81 93 ASN A O 1
ATOM 774 N N . PHE A 1 94 ? -4.367 -28.453 -1.467 1 84.88 94 PHE A N 1
ATOM 775 C CA . PHE A 1 94 ? -2.92 -28.641 -1.384 1 84.88 94 PHE A CA 1
ATOM 776 C C . PHE A 1 94 ? -2.316 -27.672 -0.365 1 84.88 94 PHE A C 1
ATOM 778 O O . PHE A 1 94 ? -1.094 -27.594 -0.235 1 84.88 94 PHE A O 1
ATOM 785 N N . GLN A 1 95 ? -3.201 -26.938 0.269 1 74.38 95 GLN A N 1
ATOM 786 C CA . GLN A 1 95 ? -2.699 -25.969 1.243 1 74.38 95 GLN A CA 1
ATOM 787 C C . GLN A 1 95 ? -2.141 -26.672 2.477 1 74.38 95 GLN A C 1
ATOM 789 O O . GLN A 1 95 ? -2.66 -27.719 2.893 1 74.38 95 GLN A O 1
ATOM 794 N N . GLY A 1 96 ? -1.091 -25.953 3.049 1 69.69 96 GLY A N 1
ATOM 795 C CA . GLY A 1 96 ? -0.44 -26.594 4.184 1 69.69 96 GLY A CA 1
ATOM 796 C C . GLY A 1 96 ? 0.481 -27.734 3.777 1 69.69 96 GLY A C 1
ATOM 797 O O . GLY A 1 96 ? 1.17 -28.312 4.621 1 69.69 96 GLY A O 1
ATOM 798 N N . SER A 1 97 ? 0.452 -27.922 2.48 1 73.06 97 SER A N 1
ATOM 799 C CA . SER A 1 97 ? 1.365 -28.922 1.938 1 73.06 97 SER A CA 1
ATOM 800 C C . SER A 1 97 ? 2.746 -28.328 1.683 1 73.06 97 SER A C 1
ATOM 802 O O . SER A 1 97 ? 2.979 -27.141 1.943 1 73.06 97 SER A O 1
ATOM 804 N N . GLU A 1 98 ? 3.619 -29.094 1.288 1 91.19 98 GLU A N 1
ATOM 805 C CA . GLU A 1 98 ? 4.98 -28.703 0.929 1 91.19 98 GLU A CA 1
ATOM 806 C C . GLU A 1 98 ? 4.992 -27.859 -0.344 1 91.19 98 GLU A C 1
ATOM 808 O O . GLU A 1 98 ? 6.02 -27.266 -0.694 1 91.19 98 GLU A O 1
ATOM 813 N N . LEU A 1 99 ? 3.779 -27.625 -0.89 1 95.25 99 LEU A N 1
ATOM 814 C CA . LEU A 1 99 ? 3.738 -26.969 -2.199 1 95.25 99 LEU A CA 1
ATOM 815 C C . LEU A 1 99 ? 3.941 -25.469 -2.07 1 95.25 99 LEU A C 1
ATOM 817 O O . LEU A 1 99 ? 4.555 -24.844 -2.941 1 95.25 99 LEU A O 1
ATOM 821 N N . SER A 1 100 ? 3.414 -24.875 -1.002 1 96.44 100 SER A N 1
ATOM 822 C CA . SER A 1 100 ? 3.615 -23.438 -0.797 1 96.44 100 SER A CA 1
ATOM 823 C C . SER A 1 100 ? 5.09 -23.109 -0.607 1 96.44 100 SER A C 1
ATOM 825 O O . SER A 1 100 ? 5.582 -22.109 -1.133 1 96.44 100 SER A O 1
ATOM 827 N N . VAL A 1 101 ? 5.715 -23.984 0.087 1 96.5 101 VAL A N 1
ATOM 828 C CA . VAL A 1 101 ? 7.141 -23.812 0.322 1 96.5 101 VAL A CA 1
ATOM 829 C C . VAL A 1 101 ? 7.906 -23.95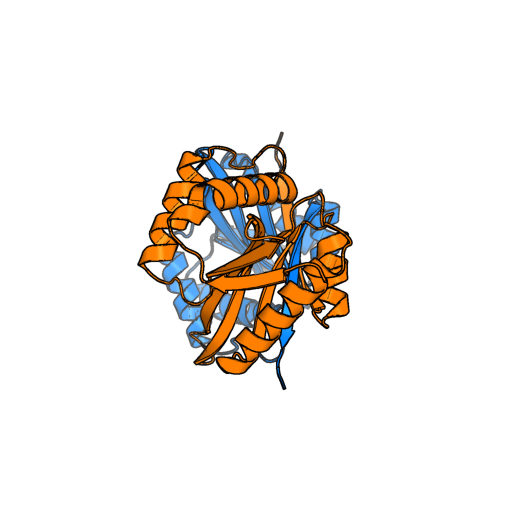3 -0.993 1 96.5 101 VAL A C 1
ATOM 831 O O . VAL A 1 101 ? 8.773 -23.141 -1.306 1 96.5 101 VAL A O 1
ATOM 834 N N . LYS A 1 102 ? 7.559 -24.938 -1.766 1 97.25 102 LYS A N 1
ATOM 835 C CA . LYS A 1 102 ? 8.203 -25.172 -3.055 1 97.25 102 LYS A CA 1
ATOM 836 C C . LYS A 1 102 ? 8.016 -23.969 -3.988 1 97.25 102 LYS A C 1
ATOM 838 O O . LYS A 1 102 ? 8.961 -23.531 -4.645 1 97.25 102 LYS A O 1
ATOM 843 N N . LEU A 1 103 ? 6.828 -23.453 -4.055 1 98.12 103 LEU A N 1
ATOM 844 C CA . LEU A 1 103 ? 6.539 -22.328 -4.926 1 98.12 103 LEU A CA 1
ATOM 845 C C . LEU A 1 103 ? 7.281 -21.078 -4.461 1 98.12 103 LEU A C 1
ATOM 847 O O . LEU A 1 103 ? 7.82 -20.328 -5.277 1 98.12 103 LEU A O 1
ATOM 851 N N . MET A 1 104 ? 7.363 -20.875 -3.18 1 98.19 104 MET A N 1
ATOM 852 C CA . MET A 1 104 ? 8.086 -19.734 -2.645 1 98.19 104 MET A CA 1
ATOM 853 C C . MET A 1 104 ? 9.586 -19.859 -2.898 1 98.19 104 MET A C 1
ATOM 855 O O . MET A 1 104 ? 10.25 -18.875 -3.219 1 98.19 104 MET A O 1
ATOM 859 N N . GLU A 1 105 ? 10.062 -21.047 -2.719 1 98.56 105 GLU A N 1
ATOM 860 C CA . GLU A 1 105 ? 11.469 -21.281 -3.051 1 98.56 105 GLU A CA 1
ATOM 861 C C . GLU A 1 105 ? 11.758 -20.906 -4.5 1 98.56 105 GLU A C 1
ATOM 863 O O . GLU A 1 105 ? 12.758 -20.234 -4.789 1 98.56 105 GLU A O 1
ATOM 868 N N . PHE A 1 106 ? 10.914 -21.344 -5.348 1 98.75 106 PHE A N 1
ATOM 869 C CA . PHE A 1 106 ? 11.055 -21 -6.758 1 98.75 106 PHE A CA 1
ATOM 870 C C . PHE A 1 106 ? 11.023 -19.484 -6.949 1 98.75 106 PHE A C 1
ATOM 872 O O . PHE A 1 106 ? 11.852 -18.938 -7.668 1 98.75 106 PHE A O 1
ATOM 879 N N . ALA A 1 107 ? 10.062 -18.812 -6.309 1 98.81 107 ALA A N 1
ATOM 880 C CA . ALA A 1 107 ? 9.922 -17.359 -6.41 1 98.81 107 ALA A CA 1
ATOM 881 C C . ALA A 1 107 ? 11.203 -16.656 -5.992 1 98.81 107 ALA A C 1
ATOM 883 O O . ALA A 1 107 ? 11.688 -15.773 -6.695 1 98.81 107 ALA A O 1
ATOM 884 N N . MET A 1 108 ? 11.766 -17.109 -4.887 1 98.69 108 MET A N 1
ATOM 885 C CA . MET A 1 108 ? 12.977 -16.469 -4.359 1 98.69 108 MET A CA 1
ATOM 886 C C . MET A 1 108 ? 14.156 -16.703 -5.293 1 98.69 108 MET A C 1
ATOM 888 O O . MET A 1 108 ? 14.969 -15.797 -5.5 1 98.69 108 MET A O 1
ATOM 892 N N . GLU A 1 109 ? 14.234 -17.875 -5.828 1 98.56 109 GLU A N 1
ATOM 893 C CA . GLU A 1 109 ? 15.289 -18.156 -6.793 1 98.56 109 GLU A CA 1
ATOM 894 C C . GLU A 1 109 ? 15.148 -17.297 -8.039 1 98.56 109 GLU A C 1
ATOM 896 O O . GLU A 1 109 ? 16.141 -16.797 -8.586 1 98.56 109 GLU A O 1
ATOM 901 N N . PHE A 1 110 ? 13.977 -17.156 -8.516 1 98.56 110 PHE A N 1
ATOM 902 C CA . PHE A 1 110 ? 13.711 -16.281 -9.648 1 98.56 110 PHE A CA 1
ATOM 903 C C . PHE A 1 110 ? 14.164 -14.859 -9.359 1 98.56 110 PHE A C 1
ATOM 905 O O . PHE A 1 110 ? 14.852 -14.242 -10.172 1 98.56 110 PHE A O 1
ATOM 912 N N . CYS A 1 111 ? 13.773 -14.336 -8.203 1 98.56 111 CYS A N 1
ATOM 913 C CA . CYS A 1 111 ? 14.141 -12.984 -7.812 1 98.56 111 CYS A CA 1
ATOM 914 C C . CYS A 1 111 ? 15.656 -12.805 -7.809 1 98.56 111 CYS A C 1
ATOM 916 O O . CYS A 1 111 ? 16.172 -11.789 -8.273 1 98.56 111 CYS A O 1
ATOM 918 N N . LYS A 1 112 ? 16.344 -13.781 -7.309 1 97.75 112 LYS A N 1
ATOM 919 C CA . LYS A 1 112 ? 17.797 -13.75 -7.316 1 97.75 112 LYS A CA 1
ATOM 920 C C . LYS A 1 112 ? 18.344 -13.75 -8.742 1 97.75 112 LYS A C 1
ATOM 922 O O . LYS A 1 112 ? 19.281 -13.023 -9.055 1 97.75 112 LYS A O 1
ATOM 927 N N . SER A 1 113 ? 17.766 -14.547 -9.555 1 97.75 113 SER A N 1
ATOM 928 C CA . SER A 1 113 ? 18.25 -14.719 -10.922 1 97.75 113 SER A CA 1
ATOM 929 C C . SER A 1 113 ? 18.172 -13.422 -11.711 1 97.75 113 SER A C 1
ATOM 931 O O . SER A 1 113 ? 18.969 -13.18 -12.609 1 97.75 113 SER A O 1
ATOM 933 N N . VAL A 1 114 ? 17.219 -12.586 -11.391 1 96.94 114 VAL A N 1
ATOM 934 C CA . VAL A 1 114 ? 17.062 -11.32 -12.109 1 96.94 114 VAL A CA 1
ATOM 935 C C . VAL A 1 114 ? 17.781 -10.211 -11.352 1 96.94 114 VAL A C 1
ATOM 937 O O . VAL A 1 114 ? 17.609 -9.023 -11.664 1 96.94 114 VAL A O 1
ATOM 940 N N . GLN A 1 115 ? 18.438 -10.57 -10.258 1 97.06 115 GLN A N 1
ATOM 941 C CA . GLN A 1 115 ? 19.281 -9.664 -9.477 1 97.06 115 GLN A CA 1
ATOM 942 C C . GLN A 1 115 ? 18.438 -8.57 -8.82 1 97.06 115 GLN A C 1
ATOM 944 O O . GLN A 1 115 ? 18.828 -7.398 -8.828 1 97.06 115 GLN A O 1
ATOM 949 N N . ALA A 1 116 ? 17.297 -8.984 -8.336 1 97.94 116 ALA A N 1
ATOM 950 C CA . ALA A 1 116 ? 16.484 -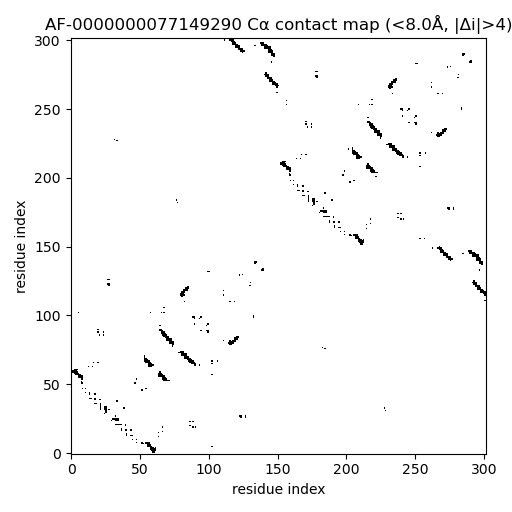8.055 -7.562 1 97.94 116 ALA A CA 1
ATOM 951 C C . ALA A 1 116 ? 17.172 -7.664 -6.266 1 97.94 116 ALA A C 1
ATOM 953 O O . ALA A 1 116 ? 17.812 -8.5 -5.617 1 97.94 116 ALA A O 1
ATOM 954 N N . ASN A 1 117 ? 17.047 -6.418 -5.852 1 97.19 117 ASN A N 1
ATOM 955 C CA . ASN A 1 117 ? 17.578 -5.953 -4.574 1 97.19 117 ASN A CA 1
ATOM 956 C C . ASN A 1 117 ? 16.625 -6.258 -3.424 1 97.19 117 ASN A C 1
ATOM 958 O O . ASN A 1 117 ? 17.047 -6.422 -2.281 1 97.19 117 ASN A O 1
ATOM 962 N N . MET A 1 118 ? 15.336 -6.34 -3.777 1 97.44 118 MET A N 1
ATOM 963 C CA . MET A 1 118 ? 14.312 -6.52 -2.754 1 97.44 118 MET A CA 1
ATOM 964 C C . MET A 1 118 ? 13.055 -7.145 -3.346 1 97.44 118 MET A C 1
ATOM 966 O O . MET A 1 118 ? 12.828 -7.066 -4.555 1 97.44 118 MET A O 1
ATOM 970 N N . VAL A 1 119 ? 12.336 -7.777 -2.523 1 98.62 119 VAL A N 1
ATOM 971 C CA . VAL A 1 119 ? 10.984 -8.242 -2.84 1 98.62 119 VAL A CA 1
ATOM 972 C C . VAL A 1 119 ? 9.977 -7.594 -1.888 1 98.62 119 VAL A C 1
ATOM 974 O O . VAL A 1 119 ? 10.211 -7.535 -0.678 1 98.62 119 VAL A O 1
ATOM 977 N N . VAL A 1 120 ? 8.93 -7.059 -2.438 1 98.38 120 VAL A N 1
ATOM 978 C CA . VAL A 1 120 ? 7.887 -6.438 -1.635 1 98.38 120 VAL A CA 1
ATOM 979 C C . VAL A 1 120 ? 6.551 -7.129 -1.903 1 98.38 120 VAL A C 1
ATOM 981 O O . VAL A 1 120 ? 6.199 -7.391 -3.057 1 98.38 120 VAL A O 1
ATOM 984 N N . GLY A 1 121 ? 5.801 -7.457 -0.879 1 98.38 121 GLY A N 1
ATOM 985 C CA . GLY A 1 121 ? 4.457 -8.008 -0.971 1 98.38 121 GLY A CA 1
ATOM 986 C C . GLY A 1 121 ? 3.49 -7.391 0.017 1 98.38 121 GLY A C 1
ATOM 987 O O . GLY A 1 121 ? 3.902 -6.688 0.941 1 98.38 121 GLY A O 1
ATOM 988 N N . LYS A 1 122 ? 2.273 -7.594 -0.236 1 98.25 122 LYS A N 1
ATOM 989 C CA . LYS A 1 122 ? 1.188 -7.172 0.646 1 98.25 122 LYS A CA 1
ATOM 990 C C . LYS A 1 122 ? 0.316 -8.359 1.051 1 98.25 122 LYS A C 1
ATOM 992 O O . LYS A 1 122 ? -0.008 -9.211 0.219 1 98.25 122 LYS A O 1
ATOM 997 N N . VAL A 1 123 ? -0.068 -8.383 2.35 1 98.5 123 VAL A N 1
ATOM 998 C CA . VAL A 1 123 ? -0.827 -9.523 2.836 1 98.5 123 VAL A CA 1
ATOM 999 C C . VAL A 1 123 ? -1.892 -9.062 3.826 1 98.5 123 VAL A C 1
ATOM 1001 O O . VAL A 1 123 ? -1.634 -8.188 4.656 1 98.5 123 VAL A O 1
ATOM 1004 N N . TYR A 1 124 ? -3.113 -9.609 3.66 1 98.12 124 TYR A N 1
ATOM 1005 C CA . TYR A 1 124 ? -4.184 -9.352 4.613 1 98.12 124 TYR A CA 1
ATOM 1006 C C . TYR A 1 124 ? -3.773 -9.758 6.023 1 98.12 124 TYR A C 1
ATOM 1008 O O . TYR A 1 124 ? -3.188 -10.82 6.223 1 98.12 124 TYR A O 1
ATOM 1016 N N . ILE A 1 125 ? -4.043 -8.938 6.965 1 97.19 125 ILE A N 1
ATOM 1017 C CA . ILE A 1 125 ? -3.492 -9.102 8.305 1 97.19 125 ILE A CA 1
ATOM 1018 C C . ILE A 1 125 ? -3.988 -10.414 8.914 1 97.19 125 ILE A C 1
ATOM 1020 O O . ILE A 1 125 ? -3.309 -11.016 9.75 1 97.19 125 ILE A O 1
ATOM 1024 N N . ASP A 1 126 ? -5.156 -10.898 8.5 1 96.56 126 ASP A N 1
ATOM 1025 C CA . ASP A 1 126 ? -5.707 -12.109 9.086 1 96.56 126 ASP A CA 1
ATOM 1026 C C . ASP A 1 126 ? -5.359 -13.336 8.242 1 96.56 126 ASP A C 1
ATOM 1028 O O . ASP A 1 126 ? -5.809 -14.445 8.539 1 96.56 126 ASP A O 1
ATOM 1032 N N . ASN A 1 127 ? -4.66 -13.109 7.164 1 96.25 127 ASN A N 1
ATOM 1033 C CA . ASN A 1 127 ? -4.121 -14.234 6.414 1 96.25 127 ASN A CA 1
ATOM 1034 C C . ASN A 1 127 ? -2.896 -14.828 7.102 1 96.25 127 ASN A C 1
ATOM 1036 O O . ASN A 1 127 ? -1.768 -14.641 6.648 1 96.25 127 ASN A O 1
ATOM 1040 N N . ILE A 1 128 ? -3.111 -15.609 8.086 1 95.31 128 ILE A N 1
ATOM 1041 C CA . ILE A 1 128 ? -2.074 -16.109 8.992 1 95.31 128 ILE A CA 1
ATOM 1042 C C . ILE A 1 128 ? -1.122 -17.031 8.227 1 95.31 128 ILE A C 1
ATOM 1044 O O . ILE A 1 128 ? 0.092 -16.984 8.445 1 95.31 128 ILE A O 1
ATOM 1048 N N . SER A 1 129 ? -1.636 -17.828 7.383 1 94.31 129 SER A N 1
ATOM 1049 C CA . SER A 1 129 ? -0.813 -18.781 6.648 1 94.31 129 SER A CA 1
ATOM 1050 C C . SER A 1 129 ? 0.191 -18.078 5.746 1 94.31 129 SER A C 1
ATOM 1052 O O . SER A 1 129 ? 1.368 -18.438 5.715 1 94.31 129 SER A O 1
ATOM 1054 N N . MET A 1 130 ? -0.252 -17.078 5.004 1 96.69 130 MET A N 1
ATOM 1055 C CA . MET A 1 130 ? 0.651 -16.344 4.121 1 96.69 130 MET A CA 1
ATOM 1056 C C . MET A 1 130 ? 1.681 -15.562 4.93 1 96.69 130 MET A C 1
ATOM 1058 O O . MET A 1 130 ? 2.852 -15.5 4.551 1 96.69 130 MET A O 1
ATOM 1062 N N . ARG A 1 131 ? 1.234 -14.969 6.016 1 97.31 131 ARG A N 1
ATOM 1063 C CA . ARG A 1 131 ? 2.162 -14.242 6.875 1 97.31 131 ARG A CA 1
ATOM 1064 C C . ARG A 1 131 ? 3.238 -15.172 7.43 1 97.31 131 ARG A C 1
ATOM 1066 O O . ARG A 1 131 ? 4.41 -14.789 7.508 1 97.31 131 ARG A O 1
ATOM 1073 N N . ALA A 1 132 ? 2.836 -16.391 7.805 1 96.38 132 ALA A N 1
ATOM 1074 C CA . ALA A 1 132 ? 3.787 -17.375 8.297 1 96.38 132 ALA A CA 1
ATOM 1075 C C . ALA A 1 132 ? 4.785 -17.766 7.211 1 96.38 132 ALA A C 1
ATOM 1077 O O . ALA A 1 132 ? 5.973 -17.953 7.488 1 96.38 132 ALA A O 1
ATOM 1078 N N . LEU A 1 133 ? 4.332 -17.938 6.004 1 97 133 LEU A N 1
ATOM 1079 C CA . LEU A 1 133 ? 5.207 -18.281 4.887 1 97 133 LEU A CA 1
ATOM 1080 C C . LEU A 1 133 ? 6.23 -17.172 4.645 1 97 133 LEU A C 1
ATOM 1082 O O . LEU A 1 133 ? 7.418 -17.438 4.469 1 97 133 LEU A O 1
ATOM 1086 N N . TYR A 1 134 ? 5.762 -15.914 4.641 1 98.25 134 TYR A N 1
ATOM 1087 C CA . TYR A 1 134 ? 6.664 -14.781 4.508 1 98.25 134 TYR A CA 1
ATOM 1088 C C . TYR A 1 134 ? 7.754 -14.828 5.574 1 98.25 134 TYR A C 1
ATOM 1090 O O . TYR A 1 134 ? 8.938 -14.688 5.266 1 98.25 134 TYR A O 1
ATOM 1098 N N . LYS A 1 135 ? 7.336 -15.016 6.781 1 97.81 135 LYS A N 1
ATOM 1099 C CA . LYS A 1 135 ? 8.273 -15.047 7.898 1 97.81 135 LYS A CA 1
ATOM 1100 C C . LYS A 1 135 ? 9.289 -16.188 7.734 1 97.81 135 LYS A C 1
ATOM 1102 O O . LYS A 1 135 ? 10.484 -15.992 7.969 1 97.81 135 LYS A O 1
ATOM 1107 N N . LYS A 1 136 ? 8.797 -17.344 7.383 1 97.44 136 LYS A N 1
ATOM 1108 C CA . LYS A 1 136 ? 9.648 -18.516 7.176 1 97.44 136 LYS A CA 1
ATOM 1109 C C . LYS A 1 136 ? 10.773 -18.203 6.195 1 97.44 136 LYS A C 1
ATOM 1111 O O . LYS A 1 136 ? 11.883 -18.734 6.336 1 97.44 136 LYS A O 1
ATOM 1116 N N . PHE A 1 137 ? 10.492 -17.344 5.23 1 98.19 137 PHE A N 1
ATOM 1117 C CA . PHE A 1 137 ? 11.469 -17.078 4.188 1 98.19 137 PHE A CA 1
ATOM 1118 C C . PHE A 1 137 ? 12.219 -15.781 4.469 1 98.19 137 PHE A C 1
ATOM 1120 O O . PHE A 1 137 ? 12.922 -15.258 3.6 1 98.19 137 PHE A O 1
ATOM 1127 N N . GLY A 1 138 ? 11.984 -15.18 5.605 1 98.25 138 GLY A N 1
ATOM 1128 C CA . GLY A 1 138 ? 12.836 -14.102 6.07 1 98.25 138 GLY A CA 1
ATOM 1129 C C . GLY A 1 138 ? 12.289 -12.727 5.746 1 98.25 138 GLY A C 1
ATOM 1130 O O . GLY A 1 138 ? 12.992 -11.727 5.895 1 98.25 138 GLY A O 1
ATOM 1131 N N . PHE A 1 139 ? 11.023 -12.664 5.332 1 98.69 139 PHE A N 1
ATOM 1132 C CA . PHE A 1 139 ? 10.406 -11.359 5.133 1 98.69 139 PHE A CA 1
ATOM 1133 C C . PHE A 1 139 ? 10.109 -10.695 6.469 1 98.69 139 PHE A C 1
ATOM 1135 O O . PHE A 1 139 ? 9.828 -11.367 7.461 1 98.69 139 PHE A O 1
ATOM 1142 N N . LYS A 1 140 ? 10.102 -9.367 6.434 1 97.94 140 LYS A N 1
ATOM 1143 C CA . LYS A 1 140 ? 9.758 -8.586 7.617 1 97.94 140 LYS A CA 1
ATOM 1144 C C . LYS A 1 140 ? 8.625 -7.609 7.32 1 97.94 140 LYS A C 1
ATOM 1146 O O . LYS A 1 140 ? 8.586 -7.004 6.246 1 97.94 140 LYS A O 1
ATOM 1151 N N . PRO A 1 141 ? 7.734 -7.508 8.211 1 97.94 141 PRO A N 1
ATOM 1152 C CA . PRO A 1 141 ? 6.723 -6.461 8.047 1 97.94 141 PRO A CA 1
ATOM 1153 C C . PRO A 1 141 ? 7.305 -5.055 8.141 1 97.94 141 PRO A C 1
ATOM 1155 O O . PRO A 1 141 ? 8.164 -4.797 8.992 1 97.94 141 PRO A O 1
ATOM 1158 N N . THR A 1 142 ? 6.859 -4.16 7.309 1 97.81 142 THR A N 1
ATOM 1159 C CA . THR A 1 142 ? 7.441 -2.822 7.324 1 97.81 142 THR A CA 1
ATOM 1160 C C . THR A 1 142 ? 6.359 -1.766 7.52 1 97.81 142 THR A C 1
ATOM 1162 O O . THR A 1 142 ? 6.586 -0.749 8.18 1 97.81 142 THR A O 1
ATOM 1165 N N . HIS A 1 143 ? 5.18 -1.965 6.902 1 98.5 143 HIS A N 1
ATOM 1166 C CA . HIS A 1 143 ? 4.113 -0.975 6.996 1 98.5 143 HIS A CA 1
ATOM 1167 C C . HIS A 1 143 ? 2.762 -1.643 7.223 1 98.5 143 HIS A C 1
ATOM 1169 O O . HIS A 1 143 ? 2.559 -2.793 6.828 1 98.5 143 HIS A O 1
ATOM 1175 N N . LEU A 1 144 ? 1.888 -0.933 7.824 1 98.5 144 LEU A N 1
ATOM 1176 C CA . LEU A 1 144 ? 0.485 -1.293 8 1 98.5 144 LEU A CA 1
ATOM 1177 C C . LEU A 1 144 ? -0.417 -0.385 7.172 1 98.5 144 LEU A C 1
ATOM 1179 O O . LEU A 1 144 ? -0.202 0.828 7.117 1 98.5 144 LEU A O 1
ATOM 1183 N N . THR A 1 145 ? -1.358 -0.985 6.52 1 98.5 145 THR A N 1
ATOM 1184 C CA . THR A 1 145 ? -2.482 -0.214 6 1 98.5 145 THR A CA 1
ATOM 1185 C C . THR A 1 145 ? -3.568 -0.059 7.062 1 98.5 145 THR A C 1
ATOM 1187 O O . THR A 1 145 ? -3.994 -1.044 7.672 1 98.5 145 THR A O 1
ATOM 1190 N N . MET A 1 146 ? -3.979 1.162 7.352 1 98.62 146 MET A N 1
ATOM 1191 C CA . MET A 1 146 ? -5.039 1.48 8.305 1 98.62 146 MET A CA 1
ATOM 1192 C C . MET A 1 146 ? -6.281 1.994 7.59 1 98.62 146 MET A C 1
ATOM 1194 O O . MET A 1 146 ? -6.18 2.828 6.688 1 98.62 146 MET A O 1
ATOM 1198 N N . GLU A 1 147 ? -7.441 1.464 7.988 1 98.06 147 GLU A N 1
ATOM 1199 C CA . GLU A 1 147 ? -8.672 1.895 7.332 1 98.06 147 GLU A CA 1
ATOM 1200 C C . GLU A 1 147 ? -9.734 2.293 8.352 1 98.06 147 GLU A C 1
ATOM 1202 O O . GLU A 1 147 ? -9.82 1.696 9.43 1 98.06 147 GLU A O 1
ATOM 1207 N N . TYR A 1 148 ? -10.414 3.322 8.07 1 98.44 148 TYR A N 1
ATOM 1208 C CA . TYR A 1 148 ? -11.625 3.744 8.766 1 98.44 148 TYR A CA 1
ATOM 1209 C C . TYR A 1 148 ? -12.812 3.799 7.805 1 98.44 148 TYR A C 1
ATOM 1211 O O . TYR A 1 148 ? -12.734 4.438 6.75 1 98.44 148 TYR A O 1
ATOM 1219 N N . LYS A 1 149 ? -13.922 3.154 8.117 1 96.12 149 LYS A N 1
ATOM 1220 C CA . LYS A 1 149 ? -15.133 3.156 7.305 1 96.12 149 LYS A CA 1
ATOM 1221 C C . LYS A 1 149 ? -16.234 3.963 7.973 1 96.12 149 LYS A C 1
ATOM 1223 O O . LYS A 1 149 ? -16.594 3.713 9.125 1 96.12 149 LYS A O 1
ATOM 1228 N N . PHE A 1 150 ? -16.672 4.938 7.195 1 95.62 150 PHE A N 1
ATOM 1229 C CA . PHE A 1 150 ? -17.781 5.73 7.715 1 95.62 150 PHE A CA 1
ATOM 1230 C C . PHE A 1 150 ? -19.094 4.961 7.617 1 95.62 150 PHE A C 1
ATOM 1232 O O . PHE A 1 150 ? -19.266 4.129 6.727 1 95.62 150 PHE A O 1
ATOM 1239 N N . ASP A 1 151 ? -20.078 5.125 8.523 1 83.44 151 ASP A N 1
ATOM 1240 C CA . ASP A 1 151 ? -21.406 4.504 8.516 1 83.44 151 ASP A CA 1
ATOM 1241 C C . ASP A 1 151 ? -22.281 5.086 7.414 1 83.44 151 ASP A C 1
ATOM 1243 O O . ASP A 1 151 ? -22.125 6.254 7.039 1 83.44 151 ASP A O 1
ATOM 1247 N N . MET B 1 1 ? -4.312 31.359 25.938 1 52.84 1 MET B N 1
ATOM 1248 C CA . MET B 1 1 ? -4.84 30.266 25.125 1 52.84 1 MET B CA 1
ATOM 1249 C C . MET B 1 1 ? -4.047 30.109 23.844 1 52.84 1 MET B C 1
ATOM 1251 O O . MET B 1 1 ? -3.715 31.094 23.188 1 52.84 1 MET B O 1
ATOM 1255 N N . GLU B 1 2 ? -3.27 28.969 23.688 1 69.38 2 GLU B N 1
ATOM 1256 C CA . GLU B 1 2 ? -2.373 28.953 22.531 1 69.38 2 GLU B CA 1
ATOM 1257 C C . GLU B 1 2 ? -3.145 29.156 21.234 1 69.38 2 GLU B C 1
ATOM 1259 O O . GLU B 1 2 ? -4.297 28.719 21.125 1 69.38 2 GLU B O 1
ATOM 1264 N N . ASN B 1 3 ? -2.793 30.234 20.531 1 89.31 3 ASN B N 1
ATOM 1265 C CA . ASN B 1 3 ? -3.406 30.547 19.234 1 89.31 3 ASN B CA 1
ATOM 1266 C C . ASN B 1 3 ? -3.172 29.438 18.219 1 89.31 3 ASN B C 1
ATOM 1268 O O . ASN B 1 3 ? -2.203 29.484 17.453 1 89.31 3 ASN B O 1
ATOM 1272 N N . ILE B 1 4 ? -3.955 28.391 18.406 1 94.31 4 ILE B N 1
ATOM 1273 C CA . ILE B 1 4 ? -3.883 27.25 17.516 1 94.31 4 ILE B CA 1
ATOM 1274 C C . ILE B 1 4 ? -4.922 27.391 16.406 1 94.31 4 ILE B C 1
ATOM 1276 O O . ILE B 1 4 ? -6.082 27.719 16.672 1 94.31 4 ILE B O 1
ATOM 1280 N N . ASN B 1 5 ? -4.469 27.25 15.117 1 97.06 5 ASN B N 1
ATOM 1281 C CA . ASN B 1 5 ? -5.352 27.344 13.961 1 97.06 5 ASN B CA 1
ATOM 1282 C C . ASN B 1 5 ? -5.023 26.266 12.914 1 97.06 5 ASN B C 1
ATOM 1284 O O . ASN B 1 5 ? -3.865 25.875 12.766 1 97.06 5 ASN B O 1
ATOM 1288 N N . ILE B 1 6 ? -6.035 25.719 12.273 1 98.56 6 ILE B N 1
ATOM 1289 C CA . ILE B 1 6 ? -5.855 24.859 11.102 1 98.56 6 ILE B CA 1
ATOM 1290 C C . ILE B 1 6 ? -6.379 25.578 9.859 1 98.56 6 ILE B C 1
ATOM 1292 O O . ILE B 1 6 ? -7.508 26.062 9.844 1 98.56 6 ILE B O 1
ATOM 1296 N N . ARG B 1 7 ? -5.582 25.641 8.836 1 98.5 7 ARG B N 1
ATOM 1297 C CA . ARG B 1 7 ? -5.945 26.375 7.633 1 98.5 7 ARG B CA 1
ATOM 1298 C C . ARG B 1 7 ? -5.379 25.703 6.387 1 98.5 7 ARG B C 1
ATOM 1300 O O . ARG B 1 7 ? -4.441 24.906 6.477 1 98.5 7 ARG B O 1
ATOM 1307 N N . PRO B 1 8 ? -5.898 26.016 5.188 1 98.69 8 PRO B N 1
ATOM 1308 C CA . PRO B 1 8 ? -5.277 25.547 3.947 1 98.69 8 PRO B CA 1
ATOM 1309 C C . PRO B 1 8 ? -3.828 26 3.801 1 98.69 8 PRO B C 1
ATOM 1311 O O . PRO B 1 8 ? -3.461 27.062 4.309 1 98.69 8 PRO B O 1
ATOM 1314 N N . ILE B 1 9 ? -3.115 25.266 3.137 1 98.56 9 ILE B N 1
ATOM 1315 C CA . ILE B 1 9 ? -1.711 25.578 2.896 1 98.56 9 ILE B CA 1
ATOM 1316 C C . ILE B 1 9 ? -1.602 26.812 2.023 1 98.56 9 ILE B C 1
ATOM 1318 O O . ILE B 1 9 ? -2.504 27.109 1.236 1 98.56 9 ILE B O 1
ATOM 1322 N N . LYS B 1 10 ? -0.506 27.5 2.188 1 97.88 10 LYS B N 1
ATOM 1323 C CA . LYS B 1 10 ? -0.028 28.531 1.277 1 97.88 10 LYS B CA 1
ATOM 1324 C C . LYS B 1 10 ? 1.315 28.156 0.665 1 97.88 10 LYS B C 1
ATOM 1326 O O . LYS B 1 10 ? 2.068 27.375 1.247 1 97.88 10 LYS B O 1
ATOM 1331 N N . GLU B 1 11 ? 1.572 28.719 -0.478 1 97.94 11 GLU B N 1
ATOM 1332 C CA . GLU B 1 11 ? 2.846 28.422 -1.128 1 97.94 11 GLU B CA 1
ATOM 1333 C C . GLU B 1 11 ? 4.023 28.75 -0.212 1 97.94 11 GLU B C 1
ATOM 1335 O O . GLU B 1 11 ? 5.043 28.062 -0.232 1 97.94 11 GLU B O 1
ATOM 1340 N N . THR B 1 12 ? 3.832 29.766 0.597 1 98.12 12 THR B N 1
ATOM 1341 C CA . THR B 1 12 ? 4.902 30.203 1.483 1 98.12 12 THR B CA 1
ATOM 1342 C C . THR B 1 12 ? 5.16 29.172 2.578 1 98.12 12 THR B C 1
ATOM 1344 O O . THR B 1 12 ? 6.18 29.234 3.268 1 98.12 12 THR B O 1
ATOM 1347 N N . ASP B 1 13 ? 4.297 28.203 2.762 1 98.62 13 ASP B N 1
ATOM 1348 C CA . ASP B 1 13 ? 4.453 27.172 3.77 1 98.62 13 ASP B CA 1
ATOM 1349 C C . ASP B 1 13 ? 5.34 26.031 3.256 1 98.62 13 ASP B C 1
ATOM 1351 O O . ASP B 1 13 ? 5.805 25.203 4.035 1 98.62 13 ASP B O 1
ATOM 1355 N N . ILE B 1 14 ? 5.594 25.953 2.004 1 98.62 14 ILE B N 1
ATOM 1356 C CA . ILE B 1 14 ? 6.109 24.781 1.313 1 98.62 14 ILE B CA 1
ATOM 1357 C C . ILE B 1 14 ? 7.508 24.453 1.827 1 98.62 14 ILE B C 1
ATOM 1359 O O . ILE B 1 14 ? 7.824 23.297 2.088 1 98.62 14 ILE B O 1
ATOM 1363 N N . PRO B 1 15 ? 8.359 25.453 2.041 1 98.38 15 PRO B N 1
ATOM 1364 C CA . PRO B 1 15 ? 9.688 25.094 2.545 1 98.38 15 PRO B CA 1
ATOM 1365 C C . PRO B 1 15 ? 9.633 24.375 3.896 1 98.38 15 PRO B C 1
ATOM 1367 O O . PRO B 1 15 ? 10.352 23.391 4.109 1 98.38 15 PRO B O 1
ATOM 1370 N N . VAL B 1 16 ? 8.82 24.812 4.816 1 98.38 16 VAL B N 1
ATOM 1371 C CA . VAL B 1 16 ? 8.711 24.203 6.137 1 98.38 16 VAL B CA 1
ATOM 1372 C C . VAL B 1 16 ? 8.062 22.828 6.016 1 98.38 16 VAL B C 1
ATOM 1374 O O . VAL B 1 16 ? 8.492 21.875 6.66 1 98.38 16 VAL B O 1
ATOM 1377 N N . ILE B 1 17 ? 7.086 22.656 5.129 1 98.75 17 ILE B N 1
ATOM 1378 C CA . ILE B 1 17 ? 6.387 21.391 4.945 1 98.75 17 ILE B CA 1
ATOM 1379 C C . ILE B 1 17 ? 7.328 20.375 4.309 1 98.75 17 ILE B C 1
ATOM 1381 O O . ILE B 1 17 ? 7.277 19.188 4.633 1 98.75 17 ILE B O 1
ATOM 1385 N N . ALA B 1 18 ? 8.18 20.859 3.457 1 98.69 18 ALA B N 1
ATOM 1386 C CA . ALA B 1 18 ? 9.156 19.969 2.848 1 98.69 18 ALA B CA 1
ATOM 1387 C C . ALA B 1 18 ? 10.055 19.328 3.908 1 98.69 18 ALA B C 1
ATOM 1389 O O . ALA B 1 18 ? 10.414 18.156 3.801 1 98.69 18 ALA B O 1
ATOM 1390 N N . GLU B 1 19 ? 10.375 20.109 4.898 1 98.38 19 GLU B N 1
ATOM 1391 C CA . GLU B 1 19 ? 11.148 19.562 6.008 1 98.38 19 GLU B CA 1
ATOM 1392 C C . GLU B 1 19 ? 10.352 18.5 6.762 1 98.38 19 GLU B C 1
ATOM 1394 O O . GLU B 1 19 ? 10.898 17.469 7.164 1 98.38 19 GLU B O 1
ATOM 1399 N N . PHE B 1 20 ? 9.078 18.75 6.949 1 98.19 20 PHE B N 1
ATOM 1400 C CA . PHE B 1 20 ? 8.219 17.766 7.582 1 98.19 20 PHE B CA 1
ATOM 1401 C C . PHE B 1 20 ? 8.18 16.469 6.762 1 98.19 20 PHE B C 1
ATOM 1403 O O . PHE B 1 20 ? 8.32 15.383 7.309 1 98.19 20 PHE B O 1
ATOM 1410 N N . GLU B 1 21 ? 8.016 16.641 5.449 1 98.31 21 GLU B N 1
ATOM 1411 C CA . GLU B 1 21 ? 7.957 15.484 4.562 1 98.31 21 GLU B CA 1
ATOM 1412 C C . GLU B 1 21 ? 9.258 14.688 4.613 1 98.31 21 GLU B C 1
ATOM 1414 O O . GLU B 1 21 ? 9.234 13.453 4.574 1 98.31 21 GLU B O 1
ATOM 1419 N N . LYS B 1 22 ? 10.312 15.398 4.656 1 97.69 22 LYS B N 1
ATOM 1420 C CA . LYS B 1 22 ? 11.609 14.734 4.797 1 97.69 22 LYS B CA 1
ATOM 1421 C C . LYS B 1 22 ? 11.656 13.891 6.066 1 97.69 22 LYS B C 1
ATOM 1423 O O . LYS B 1 22 ? 12.094 12.734 6.031 1 97.69 22 LYS B O 1
ATOM 1428 N N . GLU B 1 23 ? 11.203 14.414 7.16 1 96.88 23 GLU B N 1
ATOM 1429 C CA . GLU B 1 23 ? 11.203 13.68 8.422 1 96.88 23 GLU B CA 1
ATOM 1430 C C . GLU B 1 23 ? 10.266 12.477 8.359 1 96.88 23 GLU B C 1
ATOM 1432 O O . GLU B 1 23 ? 10.594 11.398 8.859 1 96.88 23 GLU B O 1
ATOM 1437 N N . ILE B 1 24 ? 9.086 12.703 7.766 1 97.31 24 ILE B N 1
ATOM 1438 C CA . ILE B 1 24 ? 8.148 11.594 7.578 1 97.31 24 ILE B CA 1
ATOM 1439 C C . ILE B 1 24 ? 8.82 10.477 6.785 1 97.31 24 ILE B C 1
ATOM 1441 O O . ILE B 1 24 ? 8.711 9.305 7.145 1 97.31 24 ILE B O 1
ATOM 1445 N N . CYS B 1 25 ? 9.523 10.836 5.773 1 96.44 25 CYS B N 1
ATOM 1446 C CA . CYS B 1 25 ? 10.211 9.867 4.918 1 96.44 25 CYS B CA 1
ATOM 1447 C C . CYS B 1 25 ? 11.281 9.117 5.699 1 96.44 25 CYS B C 1
ATOM 1449 O O . CYS B 1 25 ? 11.414 7.898 5.555 1 96.44 25 CYS B O 1
ATOM 1451 N N . ILE B 1 26 ? 11.992 9.828 6.504 1 95.56 26 ILE B N 1
ATOM 1452 C CA . ILE B 1 26 ? 13.047 9.211 7.305 1 95.56 26 ILE B CA 1
ATOM 1453 C C . ILE B 1 26 ? 12.438 8.203 8.273 1 95.56 26 ILE B C 1
ATOM 1455 O O . ILE B 1 26 ? 12.93 7.086 8.414 1 95.56 26 ILE B O 1
ATOM 1459 N N . ILE B 1 27 ? 11.352 8.617 8.867 1 94.62 27 ILE B N 1
ATOM 1460 C CA . ILE B 1 27 ? 10.68 7.734 9.812 1 94.62 27 ILE B CA 1
ATOM 1461 C C . ILE B 1 27 ? 10.164 6.492 9.086 1 94.62 27 ILE B C 1
ATOM 1463 O O . ILE B 1 27 ? 10.312 5.371 9.578 1 94.62 27 ILE B O 1
ATOM 1467 N N . SER B 1 28 ? 9.648 6.621 7.898 1 94.56 28 SER B N 1
ATOM 1468 C CA . SER B 1 28 ? 8.938 5.574 7.172 1 94.56 28 SER B CA 1
ATOM 1469 C C . SER B 1 28 ? 9.914 4.629 6.477 1 94.56 28 SER B C 1
ATOM 1471 O O . SER B 1 28 ? 9.656 3.428 6.367 1 94.56 28 SER B O 1
ATOM 1473 N N . PHE B 1 29 ? 11.133 5.129 6.02 1 91.56 29 PHE B N 1
ATOM 1474 C CA . PHE B 1 29 ? 11.898 4.336 5.062 1 91.56 2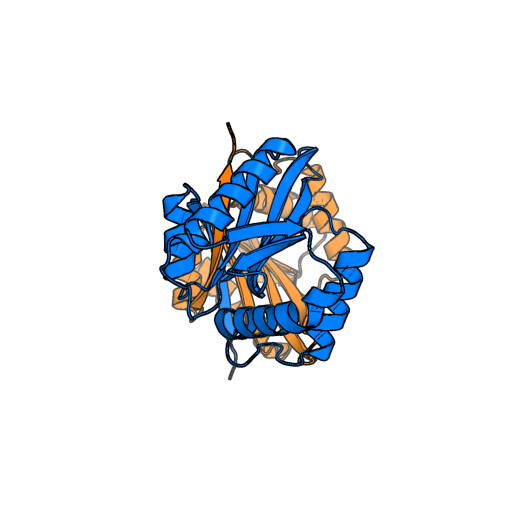9 PHE B CA 1
ATOM 1475 C C . PHE B 1 29 ? 13.359 4.23 5.496 1 91.56 29 PHE B C 1
ATOM 1477 O O . PHE B 1 29 ? 14.156 3.551 4.844 1 91.56 29 PHE B O 1
ATOM 1484 N N . GLY B 1 30 ? 13.688 4.988 6.559 1 90.94 30 GLY B N 1
ATOM 1485 C CA . GLY B 1 30 ? 15.031 4.879 7.109 1 90.94 30 GLY B CA 1
ATOM 1486 C C . GLY B 1 30 ? 16.109 5.246 6.113 1 90.94 30 GLY B C 1
ATOM 1487 O O . GLY B 1 30 ? 16.094 6.34 5.547 1 90.94 30 GLY B O 1
ATOM 1488 N N . ASP B 1 31 ? 16.984 4.254 5.75 1 84.62 31 ASP B N 1
ATOM 1489 C CA . ASP B 1 31 ? 18.172 4.504 4.949 1 84.62 31 ASP B CA 1
ATOM 1490 C C . ASP B 1 31 ? 17.812 4.77 3.49 1 84.62 31 ASP B C 1
ATOM 1492 O O . ASP B 1 31 ? 18.609 5.359 2.75 1 84.62 31 ASP B O 1
ATOM 1496 N N . THR B 1 32 ? 16.656 4.367 3.088 1 85.12 32 THR B N 1
ATOM 1497 C CA . THR B 1 32 ? 16.281 4.547 1.692 1 85.12 32 THR B CA 1
ATOM 1498 C C . THR B 1 32 ? 15.406 5.789 1.527 1 85.12 32 THR B C 1
ATOM 1500 O O . THR B 1 32 ? 14.852 6.027 0.453 1 85.12 32 THR B O 1
ATOM 1503 N N . ALA B 1 33 ? 15.305 6.578 2.598 1 91.5 33 ALA B N 1
ATOM 1504 C CA . ALA B 1 33 ? 14.453 7.766 2.582 1 91.5 33 ALA B CA 1
ATOM 1505 C C . ALA B 1 33 ? 14.969 8.797 1.577 1 91.5 33 ALA B C 1
ATOM 1507 O O . ALA B 1 33 ? 16.172 9.016 1.466 1 91.5 33 ALA B O 1
ATOM 1508 N N . VAL B 1 34 ? 14.016 9.375 0.837 1 90.62 34 VAL B N 1
ATOM 1509 C CA . VAL B 1 34 ? 14.32 10.562 0.045 1 90.62 34 VAL B CA 1
ATOM 1510 C C . VAL B 1 34 ? 14.469 11.773 0.965 1 90.62 34 VAL B C 1
ATOM 1512 O O . VAL B 1 34 ? 13.5 12.227 1.572 1 90.62 34 VAL B O 1
ATOM 1515 N N . THR B 1 35 ? 15.734 12.336 1.028 1 93.62 35 THR B N 1
ATOM 1516 C CA . THR B 1 35 ? 15.961 13.414 1.981 1 93.62 35 THR B CA 1
ATOM 1517 C C . THR B 1 35 ? 16.25 14.719 1.256 1 93.62 35 THR B C 1
ATOM 1519 O O . THR B 1 35 ? 16.422 15.766 1.89 1 93.62 35 THR B O 1
ATOM 1522 N N . ASP B 1 36 ? 16.25 14.641 -0.09 1 95.06 36 ASP B N 1
ATOM 1523 C CA . ASP B 1 36 ? 16.469 15.844 -0.882 1 95.06 36 ASP B CA 1
ATOM 1524 C C . ASP B 1 36 ? 15.273 16.797 -0.799 1 95.06 36 ASP B C 1
ATOM 1526 O O . ASP B 1 36 ? 14.203 16.484 -1.314 1 95.06 36 ASP B O 1
ATOM 1530 N N . LEU B 1 37 ? 15.461 17.969 -0.242 1 97.12 37 LEU B N 1
ATOM 1531 C CA . LEU B 1 37 ? 14.383 18.906 -0.008 1 97.12 37 LEU B CA 1
ATOM 1532 C C . LEU B 1 37 ? 13.805 19.406 -1.327 1 97.12 37 LEU B C 1
ATOM 1534 O O . LEU B 1 37 ? 12.602 19.688 -1.419 1 97.12 37 LEU B O 1
ATOM 1538 N N . ASP B 1 38 ? 14.633 19.469 -2.395 1 96.69 38 ASP B N 1
ATOM 1539 C CA . ASP B 1 38 ? 14.148 19.922 -3.695 1 96.69 38 ASP B CA 1
ATOM 1540 C C . ASP B 1 38 ? 13.102 18.969 -4.258 1 96.69 38 ASP B C 1
ATOM 1542 O O . ASP B 1 38 ? 12.109 19.391 -4.852 1 96.69 38 ASP B O 1
ATOM 1546 N N . VAL B 1 39 ? 13.305 17.75 -4.008 1 95.44 39 VAL B N 1
ATOM 1547 C CA . VAL B 1 39 ? 12.352 16.734 -4.473 1 95.44 39 VAL B CA 1
ATOM 1548 C C . VAL B 1 39 ? 11.016 16.922 -3.76 1 95.44 39 VAL B C 1
ATOM 1550 O O . VAL B 1 39 ? 9.961 16.938 -4.402 1 95.44 39 VAL B O 1
ATOM 1553 N N . HIS B 1 40 ? 11.078 17.109 -2.479 1 97.56 40 HIS B N 1
ATOM 1554 C CA . HIS B 1 40 ? 9.852 17.297 -1.701 1 97.56 40 HIS B CA 1
ATOM 1555 C C . HIS B 1 40 ? 9.148 18.594 -2.07 1 97.56 40 HIS B C 1
ATOM 1557 O O . HIS B 1 40 ? 7.926 18.625 -2.199 1 97.56 40 HIS B O 1
ATOM 1563 N N . GLN B 1 41 ? 9.883 19.625 -2.234 1 98.38 41 GLN B N 1
ATOM 1564 C CA . GLN B 1 41 ? 9.289 20.906 -2.57 1 98.38 41 GLN B CA 1
ATOM 1565 C C . GLN B 1 41 ? 8.594 20.859 -3.93 1 98.38 41 GLN B C 1
ATOM 1567 O O . GLN B 1 41 ? 7.488 21.375 -4.09 1 98.38 41 GLN B O 1
ATOM 1572 N N . LYS B 1 42 ? 9.297 20.281 -4.902 1 97.56 42 LYS B N 1
ATOM 1573 C CA . LYS B 1 42 ? 8.711 20.156 -6.238 1 97.56 42 LYS B CA 1
ATOM 1574 C C . LYS B 1 42 ? 7.418 19.359 -6.203 1 97.56 42 LYS B C 1
ATOM 1576 O O . LYS B 1 42 ? 6.426 19.75 -6.828 1 97.56 42 LYS B O 1
ATOM 1581 N N . LYS B 1 43 ? 7.453 18.281 -5.477 1 97.25 43 LYS B N 1
ATOM 1582 C CA . LYS B 1 43 ? 6.27 17.453 -5.328 1 97.25 43 LYS B CA 1
ATOM 1583 C C . LYS B 1 43 ? 5.125 18.219 -4.68 1 97.25 43 LYS B C 1
ATOM 1585 O O . LYS B 1 43 ? 3.984 18.172 -5.141 1 97.25 43 LYS B O 1
ATOM 1590 N N . LEU B 1 44 ? 5.414 18.938 -3.594 1 98.56 44 LEU B N 1
ATOM 1591 C CA . LEU B 1 44 ? 4.414 19.719 -2.871 1 98.56 44 LEU B CA 1
ATOM 1592 C C . LEU B 1 44 ? 3.854 20.828 -3.752 1 98.56 44 LEU B C 1
ATOM 1594 O O . LEU B 1 44 ? 2.643 21.062 -3.762 1 98.56 44 LEU B O 1
ATOM 1598 N N . LEU B 1 45 ? 4.727 21.469 -4.453 1 98.25 45 LEU B N 1
ATOM 1599 C CA . LEU B 1 45 ? 4.293 22.562 -5.328 1 98.25 45 LEU B CA 1
ATOM 1600 C C . LEU B 1 45 ? 3.361 22.031 -6.418 1 98.25 45 LEU B C 1
ATOM 1602 O O . LEU B 1 45 ? 2.322 22.641 -6.691 1 98.25 45 LEU B O 1
ATOM 1606 N N . LYS B 1 46 ? 3.723 20.969 -7.02 1 98 46 LYS B N 1
ATOM 1607 C CA . LYS B 1 46 ? 2.9 20.359 -8.062 1 98 46 LYS B CA 1
ATOM 1608 C C . LYS B 1 46 ? 1.517 20 -7.527 1 98 46 LYS B C 1
ATOM 1610 O O . LYS B 1 46 ? 0.504 20.312 -8.156 1 98 46 LYS B O 1
ATOM 1615 N N . SER B 1 47 ? 1.474 19.391 -6.375 1 97.88 47 SER B N 1
ATOM 1616 C CA . SER B 1 47 ? 0.206 18.984 -5.781 1 97.88 47 SER B CA 1
ATOM 1617 C C . SER B 1 47 ? -0.624 20.188 -5.355 1 97.88 47 SER B C 1
ATOM 1619 O O . SER B 1 47 ? -1.848 20.188 -5.508 1 97.88 47 SER B O 1
ATOM 1621 N N . HIS B 1 48 ? 0.061 21.156 -4.746 1 98.19 48 HIS B N 1
ATOM 1622 C CA . HIS B 1 48 ? -0.625 22.375 -4.32 1 98.19 48 HIS B CA 1
ATOM 1623 C C . HIS B 1 48 ? -1.327 23.047 -5.492 1 98.19 48 HIS B C 1
ATOM 1625 O O . HIS B 1 48 ? -2.428 23.578 -5.336 1 98.19 48 HIS B O 1
ATOM 1631 N N . LYS B 1 49 ? -0.78 23.016 -6.664 1 97 49 LYS B N 1
ATOM 1632 C CA . LYS B 1 49 ? -1.337 23.641 -7.867 1 97 49 LYS B CA 1
ATOM 1633 C C . LYS B 1 49 ? -2.471 22.797 -8.445 1 97 49 LYS B C 1
ATOM 1635 O O . LYS B 1 49 ? -3.475 23.328 -8.914 1 97 49 LYS B O 1
ATOM 1640 N N . LYS B 1 50 ? -2.389 21.531 -8.32 1 96.44 50 LYS B N 1
ATOM 1641 C CA . LYS B 1 50 ? -3.318 20.625 -9.008 1 96.44 50 LYS B CA 1
ATOM 1642 C C . LYS B 1 50 ? -4.508 20.281 -8.117 1 96.44 50 LYS B C 1
ATOM 1644 O O . LYS B 1 50 ? -5.652 20.281 -8.57 1 96.44 50 LYS B O 1
ATOM 1649 N N . ASN B 1 51 ? -4.262 19.984 -6.871 1 95.69 51 ASN B N 1
ATOM 1650 C CA . ASN B 1 51 ? -5.281 19.469 -5.961 1 95.69 51 ASN B CA 1
ATOM 1651 C C . ASN B 1 51 ? -4.996 19.875 -4.516 1 95.69 51 ASN B C 1
ATOM 1653 O O . ASN B 1 51 ? -4.652 19.031 -3.691 1 95.69 51 ASN B O 1
ATOM 1657 N N . PRO B 1 52 ? -5.219 21.141 -4.207 1 96.94 52 PRO B N 1
ATOM 1658 C CA . PRO B 1 52 ? -4.855 21.641 -2.879 1 96.94 52 PRO B CA 1
ATOM 1659 C C . PRO B 1 52 ? -5.902 21.312 -1.818 1 96.94 52 PRO B C 1
ATOM 1661 O O . PRO B 1 52 ? -5.66 21.516 -0.625 1 96.94 52 PRO B O 1
ATOM 1664 N N . GLU B 1 53 ? -7.086 20.844 -2.158 1 96.75 53 GLU B N 1
ATOM 1665 C CA . GLU B 1 53 ? -8.266 20.766 -1.298 1 96.75 53 GLU B CA 1
ATOM 1666 C C . GLU B 1 53 ? -7.973 19.953 -0.039 1 96.75 53 GLU B C 1
ATOM 1668 O O . GLU B 1 53 ? -8.547 20.219 1.02 1 96.75 53 GLU B O 1
ATOM 1673 N N . GLY B 1 54 ? -7.098 19.031 0.001 1 98.31 54 GLY B N 1
ATOM 1674 C CA . GLY B 1 54 ? -6.816 18.172 1.148 1 98.31 54 GLY B CA 1
ATOM 1675 C C . GLY B 1 54 ? -5.508 18.516 1.835 1 98.31 54 GLY B C 1
ATOM 1676 O O . GLY B 1 54 ? -4.996 17.719 2.631 1 98.31 54 GLY B O 1
ATOM 1677 N N . MET B 1 55 ? -5.004 19.75 1.553 1 98.88 55 MET B N 1
ATOM 1678 C CA . MET B 1 55 ? -3.717 20.156 2.105 1 98.88 55 MET B CA 1
ATOM 1679 C C . MET B 1 55 ? -3.896 21.25 3.15 1 98.88 55 MET B C 1
ATOM 1681 O O . MET B 1 55 ? -4.281 22.375 2.818 1 98.88 55 MET B O 1
ATOM 1685 N N . PHE B 1 56 ? -3.545 20.891 4.441 1 98.94 56 PHE B N 1
ATOM 1686 C CA . PHE B 1 56 ? -3.758 21.828 5.543 1 98.94 56 PHE B CA 1
ATOM 1687 C C . PHE B 1 56 ? -2.525 21.891 6.438 1 98.94 56 PHE B C 1
ATOM 1689 O O . PHE B 1 56 ? -1.762 20.938 6.527 1 98.94 56 PHE B O 1
ATOM 1696 N N . VAL B 1 57 ? -2.373 23.016 7.09 1 98.81 57 VAL B N 1
ATOM 1697 C CA . VAL B 1 57 ? -1.365 23.141 8.141 1 98.81 57 VAL B CA 1
ATOM 1698 C C . VAL B 1 57 ? -2.035 23.516 9.461 1 98.81 57 VAL B C 1
ATOM 1700 O O . VAL B 1 57 ? -3.084 24.172 9.461 1 98.81 57 VAL B O 1
ATOM 1703 N N . LEU B 1 58 ? -1.486 23.031 10.516 1 98.56 58 LEU B N 1
ATOM 1704 C CA . LEU B 1 58 ? -1.78 23.516 11.859 1 98.56 58 LEU B CA 1
ATOM 1705 C C . LEU B 1 58 ? -0.727 24.516 12.312 1 98.56 58 LEU B C 1
ATOM 1707 O O . LEU B 1 58 ? 0.473 24.25 12.211 1 98.56 58 LEU B O 1
ATOM 1711 N N . THR B 1 59 ? -1.185 25.719 12.797 1 97.5 59 THR B N 1
ATOM 1712 C CA . THR B 1 59 ? -0.247 26.75 13.25 1 97.5 59 THR B CA 1
ATOM 1713 C C . THR B 1 59 ? -0.4 27 14.742 1 97.5 59 THR B C 1
ATOM 1715 O O . THR B 1 59 ? -1.501 26.891 15.289 1 97.5 59 THR B O 1
ATOM 1718 N N . VAL B 1 60 ? 0.717 27.219 15.367 1 95.44 60 VAL B N 1
ATOM 1719 C CA . VAL B 1 60 ? 0.798 27.703 16.734 1 95.44 60 VAL B CA 1
ATOM 1720 C C . VAL B 1 60 ? 1.479 29.062 16.766 1 95.44 60 VAL B C 1
ATOM 1722 O O . VAL B 1 60 ? 2.629 29.203 16.344 1 95.44 60 VAL B O 1
ATOM 1725 N N . HIS B 1 61 ? 0.779 30.047 17.25 1 93.88 61 HIS B N 1
ATOM 1726 C CA . HIS B 1 61 ? 1.282 31.406 17.234 1 93.88 61 HIS B CA 1
ATOM 1727 C C . HIS B 1 61 ? 1.768 31.797 15.836 1 93.88 61 HIS B C 1
ATOM 1729 O O . HIS B 1 61 ? 2.881 32.312 15.68 1 93.88 61 HIS B O 1
ATOM 1735 N N . GLU B 1 62 ? 1.009 31.359 14.805 1 93.94 62 GLU B N 1
ATOM 1736 C CA . GLU B 1 62 ? 1.152 31.75 13.406 1 93.94 62 GLU B CA 1
ATOM 1737 C C . GLU B 1 62 ? 2.334 31.031 12.758 1 93.94 62 GLU B C 1
ATOM 1739 O O . GLU B 1 62 ? 2.674 31.297 11.602 1 93.94 62 GLU B O 1
ATOM 1744 N N . LYS B 1 63 ? 2.861 30.141 13.508 1 95.44 63 LYS B N 1
ATOM 1745 C CA . LYS B 1 63 ? 3.938 29.328 12.945 1 95.44 63 LYS B CA 1
ATOM 1746 C C . LYS B 1 63 ? 3.451 27.922 12.609 1 95.44 63 LYS B C 1
ATOM 1748 O O . LYS B 1 63 ? 2.736 27.297 13.398 1 95.44 63 LYS B O 1
ATOM 1753 N N . VAL B 1 64 ? 3.885 27.484 11.477 1 97.81 64 VAL B N 1
ATOM 1754 C CA . VAL B 1 64 ? 3.482 26.141 11.047 1 97.81 64 VAL B CA 1
ATOM 1755 C C . VAL B 1 64 ? 4.086 25.109 11.992 1 97.81 64 VAL B C 1
ATOM 1757 O O . VAL B 1 64 ? 5.305 25.078 12.195 1 97.81 64 VAL B O 1
ATOM 1760 N N . ALA B 1 65 ? 3.156 24.266 12.562 1 97.12 65 ALA B N 1
ATOM 1761 C CA . ALA B 1 65 ? 3.594 23.266 13.531 1 97.12 65 ALA B CA 1
ATOM 1762 C C . ALA B 1 65 ? 3.02 21.891 13.195 1 97.12 65 ALA B C 1
ATOM 1764 O O . ALA B 1 65 ? 3.359 20.891 13.836 1 97.12 65 ALA B O 1
ATOM 1765 N N . GLY B 1 66 ? 2.189 21.781 12.203 1 98.31 66 GLY B N 1
ATOM 1766 C CA . GLY B 1 66 ? 1.593 20.531 11.766 1 98.31 66 GLY B CA 1
ATOM 1767 C C . GLY B 1 66 ? 1.247 20.516 10.289 1 98.31 66 GLY B C 1
ATOM 1768 O O . GLY B 1 66 ? 1.13 21.562 9.664 1 98.31 66 GLY B O 1
ATOM 1769 N N . TRP B 1 67 ? 1.062 19.375 9.781 1 98.81 67 TRP B N 1
ATOM 1770 C CA . TRP B 1 67 ? 0.889 19.141 8.352 1 98.81 67 TRP B CA 1
ATOM 1771 C C . TRP B 1 67 ? -0.068 17.984 8.102 1 98.81 67 TRP B C 1
ATOM 1773 O O . TRP B 1 67 ? 0.024 16.938 8.75 1 98.81 67 TRP B O 1
ATOM 1783 N N . LEU B 1 68 ? -1.045 18.172 7.254 1 98.88 68 LEU B N 1
ATOM 1784 C CA . LEU B 1 68 ? -2.055 17.188 6.867 1 98.88 68 LEU B CA 1
ATOM 1785 C C . LEU B 1 68 ? -2.262 17.188 5.355 1 98.88 68 LEU B C 1
ATOM 1787 O O . LEU B 1 68 ? -2.605 18.219 4.773 1 98.88 68 LEU B O 1
ATOM 1791 N N . TRP B 1 69 ? -2.031 16.062 4.754 1 98.94 69 TRP B N 1
ATOM 1792 C CA . TRP B 1 69 ? -2.193 15.898 3.314 1 98.94 69 TRP B CA 1
ATOM 1793 C C . TRP B 1 69 ? -3.098 14.719 2.994 1 98.94 69 TRP B C 1
ATOM 1795 O O . TRP B 1 69 ? -2.775 13.57 3.326 1 98.94 69 TRP B O 1
ATOM 1805 N N . MET B 1 70 ? -4.262 14.984 2.365 1 98.75 70 MET B N 1
ATOM 1806 C CA . MET B 1 70 ? -5.27 13.984 2.008 1 98.75 70 MET B CA 1
ATOM 1807 C C . MET B 1 70 ? -5.633 14.086 0.531 1 98.75 70 MET B C 1
ATOM 1809 O O . MET B 1 70 ? -5.738 15.188 -0.014 1 98.75 70 MET B O 1
ATOM 1813 N N . ASP B 1 71 ? -5.801 12.977 -0.095 1 98 71 ASP B N 1
ATOM 1814 C CA . ASP B 1 71 ? -6.25 12.922 -1.483 1 98 71 ASP B CA 1
ATOM 1815 C C . ASP B 1 71 ? -7.609 12.234 -1.596 1 98 71 ASP B C 1
ATOM 1817 O O . ASP B 1 71 ? -7.793 11.125 -1.099 1 98 71 ASP B O 1
ATOM 1821 N N . GLU B 1 72 ? -8.5 12.93 -2.213 1 97.31 72 GLU B N 1
ATOM 1822 C CA . GLU B 1 72 ? -9.789 12.312 -2.527 1 97.31 72 GLU B CA 1
ATOM 1823 C C . GLU B 1 72 ? -9.68 11.398 -3.744 1 97.31 72 GLU B C 1
ATOM 1825 O O . GLU B 1 72 ? -9.141 11.797 -4.781 1 97.31 72 GLU B O 1
ATOM 1830 N N . LYS B 1 73 ? -10.18 10.234 -3.547 1 97.06 73 LYS B N 1
ATOM 1831 C CA . LYS B 1 73 ? -10.141 9.242 -4.621 1 97.06 73 LYS B CA 1
ATOM 1832 C C . LYS B 1 73 ? -11.508 8.586 -4.812 1 97.06 73 LYS B C 1
ATOM 1834 O O . LYS B 1 73 ? -12.383 8.695 -3.947 1 97.06 73 LYS B O 1
ATOM 1839 N N . ILE B 1 74 ? -11.656 8.016 -5.996 1 95.56 74 ILE B N 1
ATOM 1840 C CA . ILE B 1 74 ? -12.844 7.223 -6.297 1 95.56 74 ILE B CA 1
ATOM 1841 C C . ILE B 1 74 ? -12.438 5.797 -6.648 1 95.56 74 ILE B C 1
ATOM 1843 O O . ILE B 1 74 ? -11.57 5.582 -7.496 1 95.56 74 ILE B O 1
ATOM 1847 N N . ASN B 1 75 ? -13.016 4.871 -5.918 1 90.75 75 ASN B N 1
ATOM 1848 C CA . ASN B 1 75 ? -12.812 3.479 -6.297 1 90.75 75 ASN B CA 1
ATOM 1849 C C . ASN B 1 75 ? -13.484 3.158 -7.633 1 90.75 75 ASN B C 1
ATOM 1851 O O . ASN B 1 75 ? -14.703 3.211 -7.75 1 90.75 75 ASN B O 1
ATOM 1855 N N . PHE B 1 76 ? -12.711 2.766 -8.562 1 85.75 76 PHE B N 1
ATOM 1856 C CA . PHE B 1 76 ? -13.219 2.631 -9.922 1 85.75 76 PHE B CA 1
ATOM 1857 C C . PHE B 1 76 ? -14.172 1.45 -10.031 1 85.75 76 PHE B C 1
ATOM 1859 O O . PHE B 1 76 ? -15 1.397 -10.938 1 85.75 76 PHE B O 1
ATOM 1866 N N . LEU B 1 77 ? -14.148 0.486 -9.133 1 79.5 77 LEU B N 1
ATOM 1867 C CA . LEU B 1 77 ? -15 -0.697 -9.188 1 79.5 77 LEU B CA 1
ATOM 1868 C C . LEU B 1 77 ? -16.328 -0.438 -8.492 1 79.5 77 LEU B C 1
ATOM 1870 O O . LEU B 1 77 ? -17.391 -0.815 -9 1 79.5 77 LEU B O 1
ATOM 1874 N N . THR B 1 78 ? -16.281 0.232 -7.332 1 85.25 78 THR B N 1
ATOM 1875 C CA . THR B 1 78 ? -17.484 0.397 -6.527 1 85.25 78 THR B CA 1
ATOM 1876 C C . THR B 1 78 ? -18.062 1.796 -6.703 1 85.25 78 THR B C 1
ATOM 1878 O O . THR B 1 78 ? -19.188 2.059 -6.297 1 85.25 78 THR B O 1
ATOM 1881 N N . ASN B 1 79 ? -17.219 2.689 -7.281 1 91.38 79 ASN B N 1
ATOM 1882 C CA . ASN B 1 79 ? -17.578 4.094 -7.461 1 91.38 79 ASN B CA 1
ATOM 1883 C C . ASN B 1 79 ? -17.688 4.816 -6.121 1 91.38 79 ASN B C 1
ATOM 1885 O O . ASN B 1 79 ? -18.281 5.891 -6.043 1 91.38 79 ASN B O 1
ATOM 1889 N N . GLU B 1 80 ? -17.125 4.312 -5.055 1 93.25 80 GLU B N 1
ATOM 1890 C CA . GLU B 1 80 ? -17.141 4.934 -3.734 1 93.25 80 GLU B CA 1
ATOM 1891 C C . GLU B 1 80 ? -15.969 5.91 -3.576 1 93.25 80 GLU B C 1
ATOM 1893 O O . GLU B 1 80 ? -14.875 5.66 -4.082 1 93.25 80 GLU B O 1
ATOM 1898 N N . LYS B 1 81 ? -16.281 6.938 -2.863 1 97.12 81 LYS B N 1
ATOM 1899 C CA . LYS B 1 81 ? -15.266 7.93 -2.549 1 97.12 81 LYS B CA 1
ATOM 1900 C C . LYS B 1 81 ? -14.445 7.516 -1.33 1 97.12 81 LYS B C 1
ATOM 1902 O O . LYS B 1 81 ? -15.008 7.086 -0.319 1 97.12 81 LYS B O 1
ATOM 1907 N N . TYR B 1 82 ? -13.164 7.535 -1.475 1 97.56 82 TYR B N 1
ATOM 1908 C CA . TYR B 1 82 ? -12.336 7.332 -0.29 1 97.56 82 TYR B CA 1
ATOM 1909 C C . TYR B 1 82 ? -11.211 8.367 -0.228 1 97.56 82 TYR B C 1
ATOM 1911 O O . TYR B 1 82 ? -10.898 9.016 -1.229 1 97.56 82 TYR B O 1
ATOM 1919 N N . ILE B 1 83 ? -10.742 8.594 0.958 1 98.62 83 ILE B N 1
ATOM 1920 C CA . ILE B 1 83 ? -9.648 9.531 1.176 1 98.62 83 ILE B CA 1
ATOM 1921 C C . ILE B 1 83 ? -8.359 8.766 1.445 1 98.62 83 ILE B C 1
ATOM 1923 O O . ILE B 1 83 ? -8.328 7.867 2.289 1 98.62 83 ILE B O 1
ATOM 1927 N N . ASN B 1 84 ? -7.391 9.031 0.682 1 98.5 84 ASN B N 1
ATOM 1928 C CA . ASN B 1 84 ? -6.031 8.578 0.955 1 98.5 84 ASN B CA 1
ATOM 1929 C C . ASN B 1 84 ? -5.297 9.539 1.889 1 98.5 84 ASN B C 1
ATOM 1931 O O . ASN B 1 84 ? -5.047 10.688 1.53 1 98.5 84 ASN B O 1
ATOM 1935 N N . PHE B 1 85 ? -5.023 9.117 3.076 1 98.56 85 PHE B N 1
ATOM 1936 C CA . PHE B 1 85 ? -4.203 9.867 4.02 1 98.56 85 PHE B CA 1
ATOM 1937 C C . PHE B 1 85 ? -2.734 9.812 3.625 1 98.56 85 PHE B C 1
ATOM 1939 O O . PHE B 1 85 ? -2.039 8.844 3.938 1 98.56 85 PHE B O 1
ATOM 1946 N N . ARG B 1 86 ? -2.219 10.844 3.023 1 98.19 86 ARG B N 1
ATOM 1947 C CA . ARG B 1 86 ? -0.879 10.867 2.445 1 98.19 86 ARG B CA 1
ATOM 1948 C C . ARG B 1 86 ? 0.166 11.227 3.498 1 98.19 86 ARG B C 1
ATOM 1950 O O . ARG B 1 86 ? 1.229 10.602 3.559 1 98.19 86 ARG B O 1
ATOM 1957 N N . SER B 1 87 ? -0.118 12.25 4.277 1 98.56 87 SER B N 1
ATOM 1958 C CA . SER B 1 87 ? 0.844 12.703 5.277 1 98.56 87 SER B CA 1
ATOM 1959 C C . SER B 1 87 ? 0.139 13.25 6.516 1 98.56 87 SER B C 1
ATOM 1961 O O . SER B 1 87 ? -0.943 13.836 6.414 1 98.56 87 SER B O 1
ATOM 1963 N N . PHE B 1 88 ? 0.693 13.102 7.617 1 98.25 88 PHE B N 1
ATOM 1964 C CA . PHE B 1 88 ? 0.3 13.609 8.93 1 98.25 88 PHE B CA 1
ATOM 1965 C C . PHE B 1 88 ? 1.522 13.844 9.805 1 98.25 88 PHE B C 1
ATOM 1967 O O . PHE B 1 88 ? 2.305 12.922 10.047 1 98.25 88 PHE B O 1
ATOM 1974 N N . TYR B 1 89 ? 1.627 15.047 10.234 1 97.94 89 TYR B N 1
ATOM 1975 C CA . TYR B 1 89 ? 2.848 15.352 10.977 1 97.94 89 TYR B CA 1
ATOM 1976 C C . TYR B 1 89 ? 2.611 16.453 11.992 1 97.94 89 TYR B C 1
ATOM 1978 O O . TYR B 1 89 ? 1.91 17.438 11.703 1 97.94 89 TYR B O 1
ATOM 1986 N N . ILE B 1 90 ? 3.166 16.328 13.148 1 97.44 90 ILE B N 1
ATOM 1987 C CA . ILE B 1 90 ? 3.273 17.359 14.172 1 97.44 90 ILE B CA 1
ATOM 1988 C C . ILE B 1 90 ? 4.742 17.594 14.523 1 97.44 90 ILE B C 1
ATOM 1990 O O . ILE B 1 90 ? 5.488 16.641 14.742 1 97.44 90 ILE B O 1
ATOM 1994 N N . GLU B 1 91 ? 5.098 18.781 14.57 1 95.06 91 GLU B N 1
ATOM 1995 C CA . GLU B 1 91 ? 6.469 19.141 14.93 1 95.06 91 GLU B CA 1
ATOM 1996 C C . GLU B 1 91 ? 6.855 18.547 16.281 1 95.06 91 GLU B C 1
ATOM 1998 O O . GLU B 1 91 ? 6.039 18.531 17.203 1 95.06 91 GLU B O 1
ATOM 2003 N N . LYS B 1 92 ? 8.117 18.172 16.406 1 90.75 92 LYS B N 1
ATOM 2004 C CA . LYS B 1 92 ? 8.625 17.391 17.547 1 90.75 92 LYS B CA 1
ATOM 2005 C C . LYS B 1 92 ? 8.336 18.109 18.859 1 90.75 92 LYS B C 1
ATOM 2007 O O . LYS B 1 92 ? 7.918 17.469 19.828 1 90.75 92 LYS B O 1
ATOM 2012 N N . ASN B 1 93 ? 8.438 19.406 18.875 1 86.69 93 ASN B N 1
ATOM 2013 C CA . ASN B 1 93 ? 8.25 20.172 20.109 1 86.69 93 ASN B CA 1
ATOM 2014 C C . ASN B 1 93 ? 6.789 20.156 20.562 1 86.69 93 ASN B C 1
ATOM 2016 O O . ASN B 1 93 ? 6.484 20.516 21.703 1 86.69 93 ASN B O 1
ATOM 2020 N N . PHE B 1 94 ? 5.895 19.719 19.703 1 84.69 94 PHE B N 1
ATOM 2021 C CA . PHE B 1 94 ? 4.465 19.719 20 1 84.69 94 PHE B CA 1
ATOM 2022 C C . PHE B 1 94 ? 3.908 18.312 20.016 1 84.69 94 PHE B C 1
ATOM 2024 O O . PHE B 1 94 ? 2.695 18.109 20.125 1 84.69 94 PHE B O 1
ATOM 2031 N N . GLN B 1 95 ? 4.812 17.375 19.797 1 74.38 95 GLN B N 1
ATOM 2032 C CA . GLN B 1 95 ? 4.355 15.984 19.781 1 74.38 95 GLN B CA 1
ATOM 2033 C C . GLN B 1 95 ? 3.924 15.523 21.156 1 74.38 95 GLN B C 1
ATOM 2035 O O . GLN B 1 95 ? 4.508 15.922 22.172 1 74.38 95 GLN B O 1
ATOM 2040 N N . GLY B 1 96 ? 2.902 14.578 21.094 1 69.19 96 GLY B N 1
ATOM 2041 C CA . GLY B 1 96 ? 2.369 14.133 22.375 1 69.19 96 GLY B CA 1
ATOM 2042 C C . GLY B 1 96 ? 1.461 15.156 23.016 1 69.19 96 GLY B C 1
ATOM 2043 O O . GLY B 1 96 ? 0.865 14.891 24.062 1 69.19 96 GLY B O 1
ATOM 2044 N N . SER B 1 97 ? 1.395 16.25 22.297 1 73 97 SER B N 1
ATOM 2045 C CA . SER B 1 97 ? 0.467 17.281 22.75 1 73 97 SER B CA 1
ATOM 2046 C C . SER B 1 97 ? -0.945 17.016 22.234 1 73 97 SER B C 1
ATOM 2048 O O . SER B 1 97 ? -1.185 16.031 21.547 1 73 97 SER B O 1
ATOM 2050 N N . GLU B 1 98 ? -1.829 17.797 22.625 1 91 98 GLU B N 1
ATOM 2051 C CA . GLU B 1 98 ? -3.223 17.734 22.188 1 91 98 GLU B CA 1
ATOM 2052 C C . GLU B 1 98 ? -3.363 18.125 20.719 1 91 98 GLU B C 1
ATOM 2054 O O . GLU B 1 98 ? -4.438 17.969 20.125 1 91 98 GLU B O 1
ATOM 2059 N N . LEU B 1 99 ? -2.209 18.406 20.078 1 95.19 99 LEU B N 1
ATOM 2060 C CA . LEU B 1 99 ? -2.293 18.953 18.734 1 95.19 99 LEU B CA 1
ATOM 2061 C C . LEU B 1 99 ? -2.537 17.859 17.703 1 95.19 99 LEU B C 1
ATOM 2063 O O . LEU B 1 99 ? -3.232 18.062 16.703 1 95.19 99 LEU B O 1
ATOM 2067 N N . SER B 1 100 ? -1.947 16.688 17.938 1 96.38 100 SER B N 1
ATOM 2068 C CA . SER B 1 100 ? -2.182 15.57 17.016 1 96.38 100 SER B CA 1
ATOM 2069 C C . SER B 1 100 ? -3.648 15.156 17.016 1 96.38 100 SER B C 1
ATOM 2071 O O . SER B 1 100 ? -4.215 14.867 15.953 1 96.38 100 SER B O 1
ATOM 2073 N N . VAL B 1 101 ? -4.184 15.195 18.172 1 96.44 101 VAL B N 1
ATOM 2074 C CA . VAL B 1 101 ? -5.598 14.852 18.297 1 96.44 101 VAL B CA 1
ATOM 2075 C C . VAL B 1 101 ? -6.453 15.898 17.594 1 96.44 101 VAL B C 1
ATOM 2077 O O . VAL B 1 101 ? -7.371 15.562 16.844 1 96.44 101 VAL B O 1
ATOM 2080 N N . LYS B 1 102 ? -6.141 17.156 17.797 1 97.25 102 LYS B N 1
ATOM 2081 C CA . LYS B 1 102 ? -6.871 18.25 17.156 1 97.25 102 LYS B CA 1
ATOM 2082 C C . LYS B 1 102 ? -6.789 18.156 15.641 1 97.25 102 LYS B C 1
ATOM 2084 O O . LYS B 1 102 ? -7.797 18.328 14.945 1 97.25 102 LYS B O 1
ATOM 2089 N N . LEU B 1 103 ? -5.629 17.906 15.109 1 98.12 103 LEU B N 1
ATOM 2090 C CA . LEU B 1 103 ? -5.445 17.812 13.672 1 98.12 103 LEU B CA 1
ATOM 2091 C C . LEU B 1 103 ? -6.191 16.609 13.102 1 98.12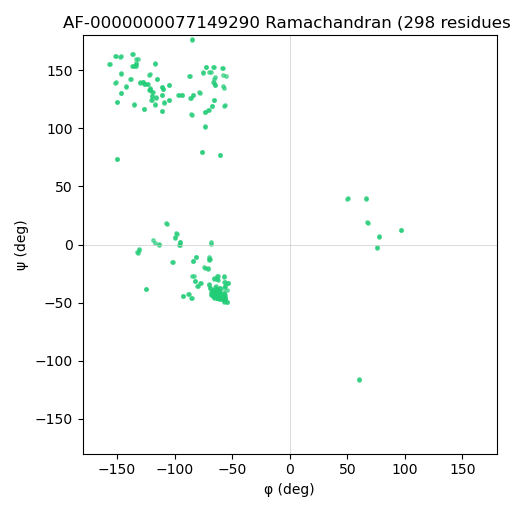 103 LEU B C 1
ATOM 2093 O O . LEU B 1 103 ? -6.816 16.703 12.047 1 98.12 103 LEU B O 1
ATOM 2097 N N . MET B 1 104 ? -6.184 15.516 13.812 1 98.19 104 MET B N 1
ATOM 2098 C CA . MET B 1 104 ? -6.898 14.328 13.367 1 98.19 104 MET B CA 1
ATOM 2099 C C . MET B 1 104 ? -8.406 14.547 13.406 1 98.19 104 MET B C 1
ATOM 2101 O O . MET B 1 104 ? -9.133 14.109 12.516 1 98.19 104 MET B O 1
ATOM 2105 N N . GLU B 1 105 ? -8.836 15.195 14.453 1 98.56 105 GLU B N 1
ATOM 2106 C CA . GLU B 1 105 ? -10.25 15.539 14.508 1 98.56 105 GLU B CA 1
ATOM 2107 C C . GLU B 1 105 ? -10.664 16.359 13.289 1 98.56 105 GLU B C 1
ATOM 2109 O O . GLU B 1 105 ? -11.703 16.094 12.68 1 98.56 105 GLU B O 1
ATOM 2114 N N . PHE B 1 106 ? -9.875 17.328 13.008 1 98.75 106 PHE B N 1
ATOM 2115 C CA . PHE B 1 106 ? -10.133 18.141 11.828 1 98.75 106 PHE B CA 1
ATOM 2116 C C . PHE B 1 106 ? -10.164 17.281 10.57 1 98.75 106 PHE B C 1
ATOM 2118 O O . PHE B 1 106 ? -11.07 17.422 9.742 1 98.75 106 PHE B O 1
ATOM 2125 N N . ALA B 1 107 ? -9.188 16.391 10.406 1 98.81 107 ALA B N 1
ATOM 2126 C CA . ALA B 1 107 ? -9.109 15.5 9.25 1 98.81 107 ALA B CA 1
ATOM 2127 C C . ALA B 1 107 ? -10.383 14.672 9.094 1 98.81 107 ALA B C 1
ATOM 2129 O O . ALA B 1 107 ? -10.953 14.594 8 1 98.81 107 ALA B O 1
ATOM 2130 N N . MET B 1 108 ? -10.836 14.125 10.203 1 98.69 108 MET B N 1
ATOM 2131 C CA . MET B 1 108 ? -12.023 13.266 10.172 1 98.69 108 MET B CA 1
ATOM 2132 C C . MET B 1 108 ? -13.266 14.07 9.812 1 98.69 108 MET B C 1
ATOM 2134 O O . MET B 1 108 ? -14.125 13.602 9.062 1 98.69 108 MET B O 1
ATOM 2138 N N . GLU B 1 109 ? -13.344 15.25 10.344 1 98.56 109 GLU B N 1
ATOM 2139 C CA . GLU B 1 109 ? -14.461 16.125 10 1 98.56 109 GLU B CA 1
ATOM 2140 C C . GLU B 1 109 ? -14.438 16.5 8.523 1 98.56 109 GLU B C 1
ATOM 2142 O O . GLU B 1 109 ? -15.484 16.547 7.871 1 98.56 109 GLU B O 1
ATOM 2147 N N . PHE B 1 110 ? -13.305 16.797 8.016 1 98.56 110 PHE B N 1
ATOM 2148 C CA . PHE B 1 110 ? -13.156 17.078 6.598 1 98.56 110 PHE B CA 1
ATOM 2149 C C . PHE B 1 110 ? -13.641 15.891 5.758 1 98.56 110 PHE B C 1
ATOM 2151 O O . PHE B 1 110 ? -14.406 16.062 4.812 1 98.56 110 PHE B O 1
ATOM 2158 N N . CYS B 1 111 ? -13.188 14.695 6.102 1 98.56 111 CYS B N 1
ATOM 2159 C CA . CYS B 1 111 ? -13.57 13.492 5.375 1 98.56 111 CYS B CA 1
ATOM 2160 C C . CYS B 1 111 ? -15.078 13.32 5.363 1 98.56 111 CYS B C 1
ATOM 2162 O O . CYS B 1 111 ? -15.664 12.969 4.336 1 98.56 111 CYS B O 1
ATOM 2164 N N . LYS B 1 112 ? -15.68 13.57 6.477 1 97.75 112 LYS B N 1
ATOM 2165 C CA . LYS B 1 112 ? -17.141 13.5 6.559 1 97.75 112 LYS B CA 1
ATOM 2166 C C . LYS B 1 112 ? -17.797 14.547 5.664 1 97.75 112 LYS B C 1
ATOM 2168 O O . LYS B 1 112 ? -18.781 14.266 4.988 1 97.75 112 LYS B O 1
ATOM 2173 N N . SER B 1 113 ? -17.266 15.711 5.664 1 97.69 113 SER B N 1
ATOM 2174 C CA . SER B 1 113 ? -17.844 16.828 4.938 1 97.69 113 SER B CA 1
ATOM 2175 C C . SER B 1 113 ? -17.859 16.562 3.434 1 97.69 113 SER B C 1
ATOM 2177 O O . SER B 1 113 ? -18.75 17.047 2.721 1 97.69 113 SER B O 1
ATOM 2179 N N . VAL B 1 114 ? -16.922 15.797 2.949 1 96.94 114 VAL B N 1
ATOM 2180 C CA . VAL B 1 114 ? -16.859 15.5 1.521 1 96.94 114 VAL B CA 1
ATOM 2181 C C . VAL B 1 114 ? -17.562 14.172 1.241 1 96.94 114 VAL B C 1
ATOM 2183 O O . VAL B 1 114 ? -17.453 13.625 0.142 1 96.94 114 VAL B O 1
ATOM 2186 N N . GLN B 1 115 ? -18.125 13.562 2.289 1 97.12 115 GLN B N 1
ATOM 2187 C CA . GLN B 1 115 ? -18.922 12.359 2.191 1 97.12 115 GLN B CA 1
ATOM 2188 C C . GLN B 1 115 ? -18.094 11.164 1.743 1 97.12 115 GLN B C 1
ATOM 2190 O O . GLN B 1 115 ? -18.516 10.383 0.886 1 97.12 115 GLN B O 1
ATOM 2195 N N . ALA B 1 116 ? -16.891 11.125 2.277 1 98 116 ALA B N 1
ATOM 2196 C CA . ALA B 1 116 ? -16.062 9.953 2.029 1 98 116 ALA B CA 1
ATOM 2197 C C . ALA B 1 116 ? -16.672 8.695 2.652 1 98 116 ALA B C 1
ATOM 2199 O O . ALA B 1 116 ? -17.219 8.75 3.756 1 98 116 ALA B O 1
ATOM 2200 N N . ASN B 1 117 ? -16.531 7.574 1.99 1 97.25 117 ASN B N 1
ATOM 2201 C CA . ASN B 1 117 ? -16.984 6.297 2.529 1 97.25 117 ASN B CA 1
ATOM 2202 C C . ASN B 1 117 ? -15.938 5.668 3.443 1 97.25 117 ASN B C 1
ATOM 2204 O O . ASN B 1 117 ? -16.281 4.918 4.359 1 97.25 117 ASN B O 1
ATOM 2208 N N . MET B 1 118 ? -14.68 6.023 3.162 1 97.5 118 MET B N 1
ATOM 2209 C CA . MET B 1 118 ? -13.57 5.414 3.895 1 97.5 118 MET B CA 1
ATOM 2210 C C . MET B 1 118 ? -12.344 6.312 3.871 1 97.5 118 MET B C 1
ATOM 2212 O O . MET B 1 118 ? -12.211 7.172 2.998 1 97.5 118 MET B O 1
ATOM 2216 N N . VAL B 1 119 ? -11.539 6.141 4.828 1 98.62 119 VAL B N 1
ATOM 2217 C CA . VAL B 1 119 ? -10.203 6.73 4.863 1 98.62 119 VAL B CA 1
ATOM 2218 C C . VAL B 1 119 ? -9.156 5.625 4.93 1 98.62 119 VAL B C 1
ATOM 2220 O O . VAL B 1 119 ? -9.289 4.676 5.707 1 98.62 119 VAL B O 1
ATOM 2223 N N . VAL B 1 120 ? -8.172 5.719 4.082 1 98.38 120 VAL B N 1
ATOM 2224 C CA . VAL B 1 120 ? -7.09 4.738 4.062 1 98.38 120 VAL B CA 1
ATOM 2225 C C . VAL B 1 120 ? -5.754 5.438 4.297 1 98.38 120 VAL B C 1
ATOM 2227 O O . VAL B 1 120 ? -5.473 6.473 3.691 1 98.38 120 VAL B O 1
ATOM 2230 N N . GLY B 1 121 ? -4.938 4.914 5.172 1 98.38 121 GLY B N 1
ATOM 2231 C CA . GLY B 1 121 ? -3.588 5.395 5.422 1 98.38 121 GLY B CA 1
ATOM 2232 C C . GLY B 1 121 ? -2.566 4.277 5.539 1 98.38 121 GLY B C 1
ATOM 2233 O O . GLY B 1 121 ? -2.932 3.104 5.641 1 98.38 121 GLY B O 1
ATOM 2234 N N . LYS B 1 122 ? -1.362 4.652 5.441 1 98.25 122 LYS B N 1
ATOM 2235 C CA . LYS B 1 122 ? -0.227 3.752 5.625 1 98.25 122 LYS B CA 1
ATOM 2236 C C . LYS B 1 122 ? 0.713 4.27 6.707 1 98.25 122 LYS B C 1
ATOM 2238 O O . LYS B 1 122 ? 1.004 5.465 6.766 1 98.25 122 LYS B O 1
ATOM 2243 N N . VAL B 1 123 ? 1.187 3.326 7.547 1 98.5 123 VAL B N 1
ATOM 2244 C CA . VAL B 1 123 ? 2.021 3.752 8.664 1 98.5 123 VAL B CA 1
ATOM 2245 C C . VAL B 1 123 ? 3.139 2.736 8.891 1 98.5 123 VAL B C 1
ATOM 2247 O O . VAL B 1 123 ? 2.912 1.526 8.812 1 98.5 123 VAL B O 1
ATOM 2250 N N . TYR B 1 124 ? 4.363 3.266 9.109 1 98.12 124 TYR B N 1
ATOM 2251 C CA . TYR B 1 124 ? 5.492 2.412 9.453 1 98.12 124 TYR B CA 1
ATOM 2252 C C . TYR B 1 124 ? 5.203 1.614 10.719 1 98.12 124 TYR B C 1
ATOM 2254 O O . TYR B 1 124 ? 4.664 2.152 11.695 1 98.12 124 TYR B O 1
ATOM 2262 N N . ILE B 1 125 ? 5.52 0.385 10.727 1 97.12 125 ILE B N 1
ATOM 2263 C CA . ILE B 1 125 ? 5.086 -0.53 11.773 1 97.12 125 ILE B CA 1
ATOM 2264 C C . ILE B 1 125 ? 5.672 -0.094 13.117 1 97.12 125 ILE B C 1
ATOM 2266 O O . ILE B 1 125 ? 5.082 -0.337 14.164 1 97.12 125 ILE B O 1
ATOM 2270 N N . ASP B 1 126 ? 6.816 0.582 13.094 1 96.56 126 ASP B N 1
ATOM 2271 C CA . ASP B 1 126 ? 7.457 0.97 14.352 1 96.56 126 ASP B CA 1
ATOM 2272 C C . ASP B 1 126 ? 7.086 2.4 14.734 1 96.56 126 ASP B C 1
ATOM 2274 O O . ASP B 1 126 ? 7.594 2.934 15.727 1 96.56 126 ASP B O 1
ATOM 2278 N N . ASN B 1 127 ? 6.301 3.027 13.906 1 96.25 127 ASN B N 1
ATOM 2279 C CA . ASN B 1 127 ? 5.746 4.32 14.297 1 96.25 127 ASN B CA 1
ATOM 2280 C C . ASN B 1 127 ? 4.598 4.16 15.289 1 96.25 127 ASN B C 1
ATOM 2282 O O . ASN B 1 127 ? 3.432 4.344 14.93 1 96.25 127 ASN B O 1
ATOM 2286 N N . ILE B 1 128 ? 4.918 3.947 16.5 1 95.31 128 ILE B N 1
ATOM 2287 C CA . ILE B 1 128 ? 3.973 3.564 17.547 1 95.31 128 ILE B CA 1
ATOM 2288 C C . ILE B 1 128 ? 2.998 4.711 17.812 1 95.31 128 ILE B C 1
ATOM 2290 O O . ILE B 1 128 ? 1.803 4.484 18 1 95.31 128 ILE B O 1
ATOM 2294 N N . SER B 1 129 ? 3.475 5.898 17.828 1 94.31 129 SER B N 1
ATOM 2295 C CA . SER B 1 129 ? 2.633 7.055 18.125 1 94.31 129 SER B CA 1
ATOM 2296 C C . SER B 1 129 ? 1.541 7.223 17.078 1 94.31 129 SER B C 1
ATOM 2298 O O . SER B 1 129 ? 0.377 7.449 17.406 1 94.31 129 SER B O 1
ATOM 2300 N N . MET B 1 130 ? 1.894 7.125 15.805 1 96.62 130 MET B N 1
ATOM 2301 C CA . MET B 1 130 ? 0.902 7.27 14.742 1 96.62 130 MET B CA 1
ATOM 2302 C C . MET B 1 130 ? -0.09 6.109 14.766 1 96.62 130 MET B C 1
ATOM 2304 O O . MET B 1 130 ? -1.289 6.309 14.562 1 96.62 130 MET B O 1
ATOM 2308 N N . ARG B 1 131 ? 0.417 4.926 15 1 97.31 131 ARG B N 1
ATOM 2309 C CA . ARG B 1 131 ? -0.468 3.768 15.094 1 97.31 131 ARG B CA 1
ATOM 2310 C C . ARG B 1 131 ? -1.468 3.934 16.234 1 97.31 131 ARG B C 1
ATOM 2312 O O . ARG B 1 131 ? -2.643 3.584 16.094 1 97.31 131 ARG B O 1
ATOM 2319 N N . ALA B 1 132 ? -1 4.477 17.375 1 96.38 132 ALA B N 1
ATOM 2320 C CA . ALA B 1 132 ? -1.877 4.73 18.516 1 96.38 132 ALA B CA 1
ATOM 2321 C C . ALA B 1 132 ? -2.939 5.77 18.156 1 96.38 132 ALA B C 1
ATOM 2323 O O . ALA B 1 132 ? -4.098 5.645 18.562 1 96.38 132 ALA B O 1
ATOM 2324 N N . LEU B 1 133 ? -2.568 6.801 17.453 1 97 133 LEU B N 1
ATOM 2325 C CA . LEU B 1 133 ? -3.514 7.828 17.031 1 97 133 LEU B CA 1
ATOM 2326 C C . LEU B 1 133 ? -4.586 7.242 16.125 1 97 133 LEU B C 1
ATOM 2328 O O . LEU B 1 133 ? -5.777 7.512 16.297 1 97 133 LEU B O 1
ATOM 2332 N N . TYR B 1 134 ? -4.172 6.426 15.148 1 98.25 134 TYR B N 1
ATOM 2333 C CA . TYR B 1 134 ? -5.121 5.738 14.281 1 98.25 134 TYR B CA 1
ATOM 2334 C C . TYR B 1 134 ? -6.125 4.938 15.102 1 98.25 134 TYR B C 1
ATOM 2336 O O . TYR B 1 134 ? -7.336 5.035 14.883 1 98.25 134 TYR B O 1
ATOM 2344 N N . LYS B 1 135 ? -5.609 4.176 16 1 97.81 135 LYS B N 1
ATOM 2345 C CA . LYS B 1 135 ? -6.461 3.332 16.844 1 97.81 135 LYS B CA 1
ATOM 2346 C C . LYS B 1 135 ? -7.438 4.172 17.656 1 97.81 135 LYS B C 1
ATOM 2348 O O . LYS B 1 135 ? -8.617 3.832 17.766 1 97.81 135 LYS B O 1
ATOM 2353 N N . LYS B 1 136 ? -6.945 5.227 18.25 1 97.44 136 LYS B N 1
ATOM 2354 C CA . LYS B 1 136 ? -7.766 6.133 19.062 1 97.44 136 LYS B CA 1
ATOM 2355 C C . LYS B 1 136 ? -8.977 6.621 18.266 1 97.44 136 LYS B C 1
ATOM 2357 O O . LYS B 1 136 ? -10.047 6.828 18.828 1 97.44 136 LYS B O 1
ATOM 2362 N N . PHE B 1 137 ? -8.789 6.773 16.953 1 98.19 137 PHE B N 1
ATOM 2363 C CA . PHE B 1 137 ? -9.859 7.34 16.141 1 98.19 137 PHE B CA 1
ATOM 2364 C C . PHE B 1 137 ? -10.625 6.242 15.414 1 98.19 137 PHE B C 1
ATOM 2366 O O . PHE B 1 137 ? -11.406 6.523 14.5 1 98.19 137 PHE B O 1
ATOM 2373 N N . GLY B 1 138 ? -10.328 5.004 15.703 1 98.25 138 GLY B N 1
ATOM 2374 C CA . GLY B 1 138 ? -11.18 3.91 15.273 1 98.25 138 GLY B CA 1
ATOM 2375 C C . GLY B 1 138 ? -10.703 3.256 13.984 1 98.25 138 GLY B C 1
ATOM 2376 O O . GLY B 1 138 ? -11.43 2.455 13.391 1 98.25 138 GLY B O 1
ATOM 2377 N N . PHE B 1 139 ? -9.484 3.568 13.578 1 98.69 139 PHE B N 1
ATOM 2378 C CA . PHE B 1 139 ? -8.93 2.873 12.422 1 98.69 139 PHE B CA 1
ATOM 2379 C C . PHE B 1 139 ? -8.555 1.44 12.781 1 98.69 139 PHE B C 1
ATOM 2381 O O . PHE B 1 139 ? -8.18 1.159 13.922 1 98.69 139 PHE B O 1
ATOM 2388 N N . LYS B 1 140 ? -8.586 0.593 11.766 1 97.94 140 LYS B N 1
ATOM 2389 C CA . LYS B 1 140 ? -8.18 -0.796 11.938 1 97.94 140 LYS B CA 1
ATOM 2390 C C . LYS B 1 140 ? -7.109 -1.188 10.922 1 97.94 140 LYS B C 1
ATOM 2392 O O . LYS B 1 140 ? -7.176 -0.786 9.758 1 97.94 140 LYS B O 1
ATOM 2397 N N . PRO B 1 141 ? -6.16 -1.896 11.367 1 97.94 141 PRO B N 1
ATOM 2398 C CA . PRO B 1 141 ? -5.203 -2.43 10.398 1 97.94 141 PRO B CA 1
ATOM 2399 C C . PRO B 1 141 ? -5.824 -3.463 9.461 1 97.94 141 PRO B C 1
ATOM 2401 O O . PRO B 1 141 ? -6.629 -4.293 9.898 1 97.94 141 PRO B O 1
ATOM 2404 N N . THR B 1 142 ? -5.465 -3.416 8.211 1 97.81 142 THR B N 1
ATOM 2405 C CA . THR B 1 142 ? -6.09 -4.34 7.273 1 97.81 142 THR B CA 1
ATOM 2406 C C . THR B 1 142 ? -5.035 -5.152 6.527 1 97.81 142 THR B C 1
ATOM 2408 O O . THR B 1 142 ? -5.246 -6.328 6.227 1 97.81 142 THR B O 1
ATOM 2411 N N . HIS B 1 143 ? -3.906 -4.516 6.16 1 98.5 143 HIS B N 1
ATOM 2412 C CA . HIS B 1 143 ? -2.869 -5.211 5.406 1 98.5 143 HIS B CA 1
ATOM 2413 C C . HIS B 1 143 ? -1.48 -4.887 5.949 1 98.5 143 HIS B C 1
ATOM 2415 O O . HIS B 1 143 ? -1.271 -3.818 6.531 1 98.5 143 HIS B O 1
ATOM 2421 N N . LEU B 1 144 ? -0.592 -5.781 5.754 1 98.5 144 LEU B N 1
ATOM 2422 C CA . LEU B 1 144 ? 0.831 -5.621 6.031 1 98.5 144 LEU B CA 1
ATOM 2423 C C . LEU B 1 144 ? 1.637 -5.57 4.738 1 98.5 144 LEU B C 1
ATOM 2425 O O . LEU B 1 144 ? 1.379 -6.344 3.812 1 98.5 144 LEU B O 1
ATOM 2429 N N . THR B 1 145 ? 2.541 -4.656 4.691 1 98.5 145 THR B N 1
ATOM 2430 C CA . THR B 1 145 ? 3.598 -4.742 3.688 1 98.5 145 THR B CA 1
ATOM 2431 C C . THR B 1 145 ? 4.754 -5.598 4.195 1 98.5 145 THR B C 1
ATOM 2433 O O . THR B 1 145 ? 5.254 -5.387 5.301 1 98.5 145 THR B O 1
ATOM 2436 N N . MET B 1 146 ? 5.152 -6.605 3.443 1 98.62 146 MET B N 1
ATOM 2437 C CA . MET B 1 146 ? 6.27 -7.492 3.756 1 98.62 146 MET B CA 1
ATOM 2438 C C . MET B 1 146 ? 7.434 -7.258 2.799 1 98.62 146 MET B C 1
ATOM 2440 O O . 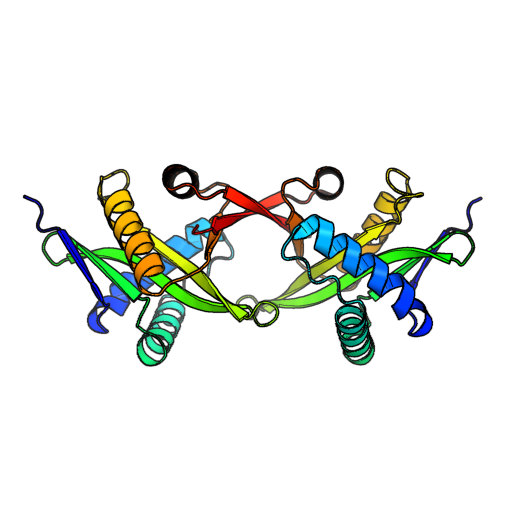MET B 1 146 ? 7.234 -7.141 1.588 1 98.62 146 MET B O 1
ATOM 2444 N N . GLU B 1 147 ? 8.633 -7.168 3.369 1 98.06 147 GLU B N 1
ATOM 2445 C CA . GLU B 1 147 ? 9.789 -6.926 2.518 1 98.06 147 GLU B CA 1
ATOM 2446 C C . GLU B 1 147 ? 10.914 -7.914 2.814 1 98.06 147 GLU B C 1
ATOM 2448 O O . GLU B 1 147 ? 11.102 -8.32 3.963 1 98.06 147 GLU B O 1
ATOM 2453 N N . TYR B 1 148 ? 11.547 -8.367 1.812 1 98.44 148 TYR B N 1
ATOM 2454 C CA . TYR B 1 148 ? 12.797 -9.117 1.86 1 98.44 148 TYR B CA 1
ATOM 2455 C C . TYR B 1 148 ? 13.898 -8.398 1.096 1 98.44 148 TYR B C 1
ATOM 2457 O O . TYR B 1 148 ? 13.727 -8.047 -0.073 1 98.44 148 TYR B O 1
ATOM 2465 N N . LYS B 1 149 ? 15.055 -8.164 1.701 1 96.19 149 LYS B N 1
ATOM 2466 C CA . LYS B 1 149 ? 16.203 -7.512 1.069 1 96.19 149 LYS B CA 1
ATOM 2467 C C . LYS B 1 149 ? 17.328 -8.5 0.824 1 96.19 149 LYS B C 1
ATOM 2469 O O . LYS B 1 149 ? 17.766 -9.188 1.749 1 96.19 149 LYS B O 1
ATOM 2474 N N . PHE B 1 150 ? 17.656 -8.555 -0.445 1 95.75 150 PHE B N 1
ATOM 2475 C CA . PHE B 1 150 ? 18.781 -9.43 -0.78 1 95.75 150 PHE B CA 1
ATOM 2476 C C . PHE B 1 150 ? 20.109 -8.797 -0.37 1 95.75 150 PHE B C 1
ATOM 2478 O O . PHE B 1 150 ? 20.234 -7.57 -0.348 1 95.75 150 PHE B O 1
ATOM 2485 N N . ASP B 1 151 ? 21.156 -9.547 0.019 1 83.5 151 ASP B N 1
ATOM 2486 C CA . ASP B 1 151 ? 22.484 -9.086 0.378 1 83.5 151 ASP B CA 1
ATOM 2487 C C . ASP B 1 151 ? 23.25 -8.586 -0.851 1 83.5 151 ASP B C 1
ATOM 2489 O O . ASP B 1 151 ? 23.031 -9.078 -1.962 1 83.5 151 ASP B O 1
#

Secondary structure (DSSP, 8-state):
---EEEEE--GGGHHHHHHHHHHHHHHHHGGG----HHHHHHHHHHHHHH-GGGEEEEEETTEEEEEEEEEEEE-TTT--EEEEEEEEEE-GGGTTSHHHHHHHHHHHHHHHHTT-SEEEEEEETT-HHHHHHHHHTT-EEEEEEEEEE--/---EEEEE--GGGHHHHHHHHHHHHHHHHGGG----HHHHHHHHHHHHHH-GGGEEEEEETTEEEEEEEEEEEE-TTT--EEEEEEEEEE-GGGTTSHHHHHHHHHHHHHHHHTT-SEEEEEEETT-HHHHHHHHHTT-EEEEEEEEEE--